Protein AF-A0A7S2J4X1-F1 (afdb_monomer_lite)

Structure (mmCIF, N/CA/C/O backbone):
data_AF-A0A7S2J4X1-F1
#
_entry.id   AF-A0A7S2J4X1-F1
#
loop_
_atom_site.group_PDB
_atom_site.id
_atom_site.type_symbol
_atom_site.label_atom_id
_atom_site.label_alt_id
_atom_site.label_comp_id
_atom_site.label_asym_id
_atom_site.label_entity_id
_atom_site.label_seq_id
_atom_site.pdbx_PDB_ins_code
_atom_site.Cartn_x
_atom_site.Cartn_y
_atom_site.Cartn_z
_atom_site.occupancy
_atom_site.B_iso_or_equiv
_atom_site.auth_seq_id
_atom_site.auth_comp_id
_atom_site.auth_asym_id
_atom_site.auth_atom_id
_atom_site.pdbx_PDB_model_num
ATOM 1 N N . PHE A 1 1 ? 7.083 -6.112 9.403 1.00 27.72 1 PHE A N 1
ATOM 2 C CA . PHE A 1 1 ? 5.674 -6.112 8.979 1.00 27.72 1 PHE A CA 1
ATOM 3 C C . PHE A 1 1 ? 5.254 -4.678 8.686 1.00 27.72 1 PHE A C 1
ATOM 5 O O . PHE A 1 1 ? 5.330 -3.847 9.581 1.00 27.72 1 PHE A O 1
ATOM 12 N N . VAL A 1 2 ? 4.891 -4.357 7.443 1.00 31.14 2 VAL A N 1
ATOM 13 C CA . VAL A 1 2 ? 4.297 -3.053 7.098 1.00 31.14 2 VAL A CA 1
ATOM 14 C C . VAL A 1 2 ? 3.005 -3.356 6.364 1.00 31.14 2 VAL A C 1
ATOM 16 O O . VAL A 1 2 ? 3.068 -3.697 5.188 1.00 31.14 2 VAL A O 1
ATOM 19 N N . ALA A 1 3 ? 1.865 -3.276 7.053 1.00 31.84 3 ALA A N 1
ATOM 20 C CA . ALA A 1 3 ? 0.544 -3.397 6.443 1.00 31.84 3 ALA A CA 1
ATOM 21 C C . ALA A 1 3 ? -0.260 -2.101 6.604 1.00 31.84 3 ALA A C 1
ATOM 23 O O . ALA A 1 3 ? -0.176 -1.440 7.638 1.00 31.84 3 ALA A O 1
ATOM 24 N N . SER A 1 4 ? -1.006 -1.768 5.556 1.00 31.83 4 SER A N 1
ATOM 25 C CA . SER A 1 4 ? -1.938 -0.651 5.399 1.00 31.83 4 SER A CA 1
ATOM 26 C C . SER A 1 4 ? -3.337 -1.212 5.160 1.00 31.83 4 SER A C 1
ATOM 28 O O . SER A 1 4 ? -3.450 -2.306 4.610 1.00 31.83 4 SER A O 1
ATOM 30 N N . LEU A 1 5 ? -4.392 -0.490 5.542 1.00 32.06 5 LEU A N 1
ATOM 31 C CA . LEU A 1 5 ? -5.770 -0.933 5.313 1.00 32.06 5 LEU A CA 1
ATOM 32 C C . LEU A 1 5 ? -6.407 -0.260 4.080 1.00 32.06 5 LEU A C 1
ATOM 34 O O . LEU A 1 5 ? -6.125 0.912 3.830 1.00 32.06 5 LEU A O 1
ATOM 38 N N . GLY A 1 6 ? -7.244 -0.977 3.312 1.00 36.19 6 GLY A N 1
ATOM 39 C CA . GLY A 1 6 ? -7.884 -0.478 2.074 1.00 36.19 6 GLY A CA 1
ATOM 40 C C . GLY A 1 6 ? -9.273 -1.079 1.773 1.00 36.19 6 GLY A C 1
ATOM 41 O O . GLY A 1 6 ? -9.612 -2.133 2.300 1.00 36.19 6 GLY A O 1
ATOM 42 N N . SER A 1 7 ? -10.075 -0.392 0.940 1.00 32.38 7 SER A N 1
ATOM 43 C CA . SER A 1 7 ? -11.486 -0.702 0.597 1.00 32.38 7 SER A CA 1
ATOM 44 C C . SER A 1 7 ? -11.638 -1.270 -0.833 1.00 32.38 7 SER A C 1
ATOM 46 O O . SER A 1 7 ? -10.807 -0.967 -1.686 1.00 32.38 7 SER A O 1
ATOM 48 N N . ALA A 1 8 ? -12.681 -2.071 -1.113 1.00 29.78 8 ALA A N 1
ATOM 49 C CA . ALA A 1 8 ? -12.931 -2.736 -2.405 1.00 29.78 8 ALA A CA 1
ATOM 50 C C . ALA A 1 8 ? -14.316 -2.387 -2.997 1.00 29.78 8 ALA A C 1
ATOM 52 O O . ALA A 1 8 ? -15.312 -2.421 -2.275 1.00 29.78 8 ALA A O 1
ATOM 53 N N . LEU A 1 9 ? -14.400 -2.101 -4.307 1.00 32.97 9 LEU A N 1
ATOM 54 C CA . LEU A 1 9 ? -15.661 -1.864 -5.042 1.00 32.97 9 LEU A CA 1
ATOM 55 C C . LEU A 1 9 ? -15.653 -2.537 -6.436 1.00 32.97 9 LEU A C 1
ATOM 57 O O . LEU A 1 9 ? -14.676 -2.416 -7.178 1.00 32.97 9 LEU A O 1
ATOM 61 N N . LEU A 1 10 ? -16.750 -3.242 -6.771 1.00 31.70 10 LEU A N 1
ATOM 62 C CA . LEU A 1 10 ? -16.982 -4.021 -8.007 1.00 31.70 10 LEU A CA 1
ATOM 63 C C . LEU A 1 10 ? -17.526 -3.171 -9.179 1.00 31.70 10 LEU A C 1
ATOM 65 O O . LEU A 1 10 ? -18.312 -2.250 -8.972 1.00 31.70 10 LEU A O 1
ATOM 69 N N . GLY A 1 11 ? -17.121 -3.526 -10.409 1.00 28.97 11 GLY A N 1
ATOM 70 C CA . GLY A 1 11 ? -17.387 -2.799 -11.663 1.00 28.97 11 GLY A CA 1
ATOM 71 C C . GLY A 1 11 ? -18.622 -3.228 -12.474 1.00 28.97 11 GLY A C 1
ATOM 72 O O . GLY A 1 11 ? -19.334 -4.164 -12.114 1.00 28.97 11 GLY A O 1
ATOM 73 N N . ALA A 1 12 ? -18.847 -2.542 -13.606 1.00 28.41 12 ALA A N 1
ATOM 74 C CA . ALA A 1 12 ? -19.940 -2.797 -14.552 1.00 28.41 12 ALA A CA 1
ATOM 75 C C . ALA A 1 12 ? -19.497 -2.693 -16.031 1.00 28.41 12 ALA A C 1
ATOM 77 O O . ALA A 1 12 ? -18.589 -1.951 -16.390 1.00 28.41 12 ALA A O 1
ATOM 78 N N . THR A 1 13 ? -20.162 -3.485 -16.873 1.00 28.25 13 THR A N 1
ATOM 79 C CA . THR A 1 13 ? -19.862 -3.882 -18.260 1.00 28.25 13 THR A CA 1
ATOM 80 C C . THR A 1 13 ? -20.289 -2.874 -19.341 1.00 28.25 13 THR A C 1
ATOM 82 O O . THR A 1 13 ? -21.336 -2.240 -19.242 1.00 28.25 13 THR A O 1
ATOM 85 N N . ALA A 1 14 ? -19.527 -2.804 -20.444 1.00 29.22 14 ALA A N 1
ATOM 86 C CA . ALA A 1 14 ? -19.791 -1.941 -21.605 1.00 29.22 14 ALA A CA 1
ATOM 87 C C . ALA A 1 14 ? -20.305 -2.701 -22.851 1.00 29.22 14 ALA A C 1
ATOM 89 O O . ALA A 1 14 ? -19.834 -3.793 -23.176 1.00 29.22 14 ALA A O 1
ATOM 90 N N . VAL A 1 15 ? -21.223 -2.069 -23.597 1.00 28.89 15 VAL A N 1
ATOM 91 C CA . VAL A 1 15 ? -21.802 -2.533 -24.876 1.00 28.89 15 VAL A CA 1
ATOM 92 C C . VAL A 1 15 ? -21.117 -1.838 -26.064 1.00 28.89 15 VAL A C 1
ATOM 94 O O . VAL A 1 15 ? -20.777 -0.658 -26.002 1.00 28.89 15 VAL A O 1
ATOM 97 N N . ARG A 1 16 ? -20.906 -2.572 -27.166 1.00 29.09 16 ARG A N 1
ATOM 98 C CA . ARG A 1 16 ? -20.123 -2.154 -28.344 1.00 29.09 16 ARG A CA 1
ATOM 99 C C . ARG A 1 16 ? -21.020 -1.963 -29.572 1.00 29.09 16 ARG A C 1
ATOM 101 O O . ARG A 1 16 ? -21.873 -2.804 -29.833 1.00 29.09 16 ARG A O 1
ATOM 108 N N . SER A 1 17 ? -20.757 -0.939 -30.388 1.00 29.09 17 SER A N 1
ATOM 109 C CA . SER A 1 17 ? -21.297 -0.833 -31.754 1.00 29.09 17 SER A CA 1
ATOM 110 C C . SER A 1 17 ? -20.180 -0.583 -32.776 1.00 29.09 17 SER A C 1
ATOM 112 O O . SER A 1 17 ? -19.128 -0.024 -32.462 1.00 29.09 17 SER A O 1
ATOM 114 N N . SER A 1 18 ? -20.381 -1.098 -33.989 1.00 36.94 18 SER A N 1
ATOM 115 C CA . SER A 1 18 ? -19.380 -1.227 -35.051 1.00 36.94 18 SER A CA 1
ATOM 116 C C . SER A 1 18 ? -19.644 -0.289 -36.227 1.00 36.94 18 SER A C 1
ATOM 118 O O . SER A 1 18 ? -20.792 -0.200 -36.658 1.00 36.94 18 SER A O 1
ATOM 120 N N . ARG A 1 19 ? -18.588 0.246 -36.861 1.00 32.91 19 ARG A N 1
ATOM 121 C CA . ARG A 1 19 ? -18.556 0.567 -38.307 1.00 32.91 19 ARG A CA 1
ATOM 122 C C . ARG A 1 19 ? -17.111 0.625 -38.845 1.00 32.91 19 ARG A C 1
ATOM 124 O O . ARG A 1 19 ? -16.207 1.104 -38.172 1.00 32.91 19 ARG A O 1
ATOM 131 N N . ARG A 1 20 ? -16.916 0.078 -40.056 1.00 35.25 20 ARG A N 1
ATOM 132 C CA . ARG A 1 20 ? -15.692 0.117 -40.903 1.00 35.25 20 ARG A CA 1
ATOM 133 C C . ARG A 1 20 ? -15.635 1.478 -41.652 1.00 35.25 20 ARG A C 1
ATOM 135 O O . ARG A 1 20 ? -16.679 2.109 -41.741 1.00 35.25 20 ARG A O 1
ATOM 142 N N . ARG A 1 21 ? -14.556 1.992 -42.271 1.00 38.06 21 ARG A N 1
ATOM 143 C CA . ARG A 1 21 ? -13.468 1.409 -43.097 1.00 38.06 21 ARG A CA 1
ATOM 144 C C . ARG A 1 21 ? -12.482 2.554 -43.479 1.00 38.06 21 ARG A C 1
ATOM 146 O O . ARG A 1 21 ? -12.938 3.685 -43.596 1.00 38.06 21 ARG A O 1
ATOM 153 N N . GLY A 1 22 ? -11.207 2.265 -43.779 1.00 30.31 22 GLY A N 1
ATOM 154 C CA . GLY A 1 22 ? -10.289 3.190 -44.487 1.00 30.31 22 GLY A CA 1
ATOM 155 C C . GLY A 1 22 ? -8.802 2.937 -44.191 1.00 30.31 22 GLY A C 1
ATOM 156 O O . GLY A 1 22 ? -8.400 2.983 -43.036 1.00 30.31 22 GLY A O 1
ATOM 157 N N . ALA A 1 23 ? -8.002 2.608 -45.210 1.00 45.31 23 ALA A N 1
ATOM 158 C CA . ALA A 1 23 ? -6.639 2.086 -45.072 1.00 45.31 23 ALA A CA 1
ATOM 159 C C . ALA A 1 23 ? -5.557 3.181 -44.988 1.00 45.31 23 ALA A C 1
ATOM 161 O O . ALA A 1 23 ? -5.387 3.962 -45.919 1.00 45.31 23 ALA A O 1
ATOM 162 N N . ALA A 1 24 ? -4.774 3.152 -43.906 1.00 38.12 24 ALA A N 1
ATOM 163 C CA . ALA A 1 24 ? -3.452 3.762 -43.777 1.00 38.12 24 ALA A CA 1
ATOM 164 C C . ALA A 1 24 ? -2.561 2.842 -42.915 1.00 38.12 24 ALA A C 1
ATOM 166 O O . ALA A 1 24 ? -3.049 2.145 -42.025 1.00 38.12 24 ALA A O 1
ATOM 167 N N . ARG A 1 25 ? -1.262 2.809 -43.236 1.00 39.69 25 ARG A N 1
ATOM 168 C CA . ARG A 1 25 ? -0.172 2.011 -42.633 1.00 39.69 25 ARG A CA 1
ATOM 169 C C . ARG A 1 25 ? -0.299 1.894 -41.093 1.00 39.69 25 ARG A C 1
ATOM 171 O O . ARG A 1 25 ? -0.530 2.919 -40.454 1.00 39.69 25 ARG A O 1
ATOM 178 N N . PRO A 1 26 ? -0.141 0.703 -40.470 1.00 33.09 26 PRO A N 1
ATOM 179 C CA . PRO A 1 26 ? -0.510 0.516 -39.073 1.00 33.09 26 PRO A CA 1
ATOM 180 C C . PRO A 1 26 ? 0.529 1.173 -38.160 1.00 33.09 26 PRO A C 1
ATOM 182 O O . PRO A 1 26 ? 1.546 0.579 -37.805 1.00 33.09 26 PRO A O 1
ATOM 185 N N . LEU A 1 27 ? 0.250 2.402 -37.731 1.00 44.50 27 LEU A N 1
ATOM 186 C CA . LEU A 1 27 ? 0.628 2.806 -36.384 1.00 44.50 27 LEU A CA 1
ATOM 187 C C . LEU A 1 27 ? -0.034 1.793 -35.443 1.00 44.50 27 LEU A C 1
ATOM 189 O O . LEU A 1 27 ? -1.216 1.478 -35.607 1.00 44.50 27 LEU A O 1
ATOM 193 N N . ARG A 1 28 ? 0.760 1.206 -34.537 1.00 45.69 28 ARG A N 1
ATOM 194 C CA . ARG A 1 28 ? 0.312 0.206 -33.554 1.00 45.69 28 ARG A CA 1
ATOM 195 C C . ARG A 1 28 ? -1.058 0.616 -33.019 1.00 45.69 28 ARG A C 1
ATOM 197 O O . ARG A 1 28 ? -1.217 1.767 -32.634 1.00 45.69 28 ARG A O 1
ATOM 204 N N . HIS A 1 29 ? -2.022 -0.307 -33.056 1.00 40.56 29 HIS A N 1
ATOM 205 C CA . HIS A 1 29 ? -3.397 -0.113 -32.594 1.00 40.56 29 HIS A CA 1
ATOM 206 C C . HIS A 1 29 ? -3.437 0.656 -31.262 1.00 40.56 29 HIS A C 1
ATOM 208 O O . HIS A 1 29 ? -3.388 0.059 -30.188 1.00 40.56 29 HIS A O 1
ATOM 214 N N . HIS A 1 30 ? -3.593 1.978 -31.319 1.00 53.22 30 HIS A N 1
ATOM 215 C CA . HIS A 1 30 ? -4.212 2.696 -30.227 1.00 53.22 30 HIS A CA 1
ATOM 216 C C . HIS A 1 30 ? -5.668 2.258 -30.266 1.00 53.22 30 HIS A C 1
ATOM 218 O O . HIS A 1 30 ? -6.436 2.673 -31.137 1.00 53.22 30 HIS A O 1
ATOM 224 N N . ARG A 1 31 ? -6.036 1.336 -29.367 1.00 54.72 31 ARG A N 1
ATOM 225 C CA . ARG A 1 31 ? -7.447 1.121 -29.048 1.00 54.72 31 ARG A CA 1
ATOM 226 C C . ARG A 1 31 ? -8.059 2.510 -28.826 1.00 54.72 31 ARG A C 1
ATOM 228 O O . ARG A 1 31 ? -7.421 3.309 -28.138 1.00 54.72 31 ARG A O 1
ATOM 235 N N . PRO A 1 32 ? -9.246 2.816 -29.376 1.00 50.38 32 PRO A N 1
ATOM 236 C CA . PRO A 1 32 ? -9.975 4.002 -28.959 1.00 50.38 32 PRO A CA 1
ATOM 237 C C . PRO A 1 32 ? -10.233 3.846 -27.461 1.00 50.38 32 PRO A C 1
ATOM 239 O O . PRO A 1 32 ? -11.074 3.052 -27.041 1.00 50.38 32 PRO A O 1
ATOM 242 N N . CYS A 1 33 ? -9.411 4.516 -26.661 1.00 61.66 33 CYS A N 1
ATOM 243 C CA . CYS A 1 33 ? -9.541 4.524 -25.223 1.00 61.66 33 CYS A CA 1
ATOM 244 C C . CYS A 1 33 ? -10.590 5.584 -24.930 1.00 61.66 33 CYS A C 1
ATOM 246 O O . CYS A 1 33 ? -10.330 6.781 -25.030 1.00 61.66 33 CYS A O 1
ATOM 248 N N . THR A 1 34 ? -11.822 5.144 -24.710 1.00 85.75 34 THR A N 1
ATOM 249 C CA . THR A 1 34 ? -12.860 6.039 -24.213 1.00 85.75 34 THR A CA 1
ATOM 250 C C . THR A 1 34 ? -12.468 6.494 -22.807 1.00 85.75 34 THR A C 1
ATOM 252 O O . THR A 1 34 ? -11.720 5.800 -22.117 1.00 85.75 34 THR A O 1
ATOM 255 N N . ALA A 1 35 ? -12.989 7.637 -22.354 1.00 88.00 35 ALA A N 1
ATOM 256 C CA . ALA A 1 35 ? -12.793 8.073 -20.970 1.00 88.00 35 ALA A CA 1
ATOM 257 C C . ALA A 1 35 ? -13.177 6.964 -19.968 1.00 88.00 35 ALA A C 1
ATOM 259 O O . ALA A 1 35 ? -12.443 6.719 -19.019 1.00 88.00 35 ALA A O 1
ATOM 260 N N . TYR A 1 36 ? -14.249 6.215 -20.258 1.00 91.62 36 TYR A N 1
ATOM 261 C CA . TYR A 1 36 ? -14.677 5.058 -19.469 1.00 91.62 36 TYR A CA 1
ATOM 262 C C . TYR A 1 36 ? -13.617 3.957 -19.379 1.00 91.62 36 TYR A C 1
ATOM 264 O O . TYR A 1 36 ? -13.339 3.481 -18.288 1.00 91.62 36 TYR A O 1
ATOM 272 N N . ALA A 1 37 ? -12.960 3.602 -20.488 1.00 93.44 37 ALA A N 1
ATOM 273 C CA . ALA A 1 37 ? -11.925 2.570 -20.468 1.00 93.44 37 ALA A CA 1
ATOM 274 C C . ALA A 1 37 ? -10.704 2.972 -19.618 1.00 93.44 37 ALA A C 1
ATOM 276 O O . ALA A 1 37 ? -10.108 2.116 -18.970 1.00 93.44 37 ALA A O 1
ATOM 277 N N . LEU A 1 38 ? -10.344 4.263 -19.598 1.00 94.12 38 LEU A N 1
ATOM 278 C CA . LEU A 1 38 ? -9.295 4.779 -18.707 1.00 94.12 38 LEU A CA 1
ATOM 279 C C . LEU A 1 38 ? -9.731 4.738 -17.242 1.00 94.12 38 LEU A C 1
ATOM 281 O O . LEU A 1 38 ? -8.940 4.361 -16.383 1.00 94.12 38 LEU A O 1
ATOM 285 N N . SER A 1 39 ? -10.978 5.116 -16.953 1.00 95.56 39 SER A N 1
ATOM 286 C CA . SER A 1 39 ? -11.530 5.051 -15.600 1.00 95.56 39 SER A CA 1
ATOM 287 C C . SER A 1 39 ? -11.579 3.617 -15.075 1.00 95.56 39 SER A C 1
ATOM 289 O O . SER A 1 39 ? -11.154 3.383 -13.950 1.00 95.56 39 SER A O 1
ATOM 291 N N . ASP A 1 40 ? -12.022 2.657 -15.887 1.00 95.62 40 ASP A N 1
ATOM 292 C CA . ASP A 1 40 ? -12.080 1.244 -15.503 1.00 95.62 40 ASP A CA 1
ATOM 293 C C . ASP A 1 40 ? -10.680 0.669 -15.240 1.00 95.62 40 ASP A C 1
ATOM 295 O O . ASP A 1 40 ? -10.473 -0.029 -14.247 1.00 95.62 40 ASP A O 1
ATOM 299 N N . ASP A 1 41 ? -9.695 0.998 -16.086 1.00 95.31 41 ASP A N 1
ATOM 300 C CA . ASP A 1 41 ? -8.303 0.580 -15.874 1.00 95.31 41 ASP A CA 1
ATOM 301 C C . ASP A 1 41 ? -7.694 1.211 -14.612 1.00 95.31 41 ASP A C 1
ATOM 303 O O . ASP A 1 41 ? -6.981 0.542 -13.860 1.00 95.31 41 ASP A O 1
ATOM 307 N N . PHE A 1 42 ? -8.015 2.479 -14.343 1.00 95.81 42 PHE A N 1
ATOM 308 C CA . PHE A 1 42 ? -7.597 3.156 -13.120 1.00 95.81 42 PHE A CA 1
ATOM 309 C C . PHE A 1 42 ? -8.235 2.529 -11.875 1.00 95.81 42 PHE A C 1
ATOM 311 O O . PHE A 1 42 ? -7.541 2.292 -10.890 1.00 95.81 42 PHE A O 1
ATOM 318 N N . LEU A 1 43 ? -9.528 2.197 -11.917 1.00 96.06 43 LEU A N 1
ATOM 319 C CA . LEU A 1 43 ? -10.201 1.494 -10.823 1.00 96.06 43 LEU A CA 1
ATOM 320 C C . LEU A 1 43 ? -9.586 0.113 -10.591 1.00 96.06 43 LEU A C 1
ATOM 322 O O . LEU A 1 43 ? -9.348 -0.258 -9.445 1.00 96.06 43 LEU A O 1
ATOM 326 N N . ALA A 1 44 ? -9.274 -0.632 -11.654 1.00 95.12 44 ALA A N 1
ATOM 327 C CA . ALA A 1 44 ? -8.581 -1.912 -11.545 1.00 95.12 44 ALA A CA 1
ATOM 328 C C . ALA A 1 44 ? -7.190 -1.755 -10.907 1.00 95.12 44 ALA A C 1
ATOM 330 O O . ALA A 1 44 ? -6.830 -2.539 -10.026 1.00 95.12 44 ALA A O 1
ATOM 331 N N . PHE A 1 45 ? -6.441 -0.716 -11.296 1.00 95.88 45 PHE A N 1
ATOM 332 C CA . PHE A 1 45 ? -5.162 -0.372 -10.677 1.00 95.88 45 PHE A CA 1
ATOM 333 C C . PHE A 1 45 ? -5.341 -0.103 -9.180 1.00 95.88 45 PHE A C 1
ATOM 335 O O . PHE A 1 45 ? -4.782 -0.827 -8.364 1.00 95.88 45 PHE A O 1
ATOM 342 N N . VAL A 1 46 ? -6.199 0.847 -8.799 1.00 94.94 46 VAL A N 1
ATOM 343 C CA . VAL A 1 46 ? -6.419 1.209 -7.389 1.00 94.94 46 VAL A CA 1
ATOM 344 C C . VAL A 1 46 ? -6.904 0.013 -6.565 1.00 94.94 46 VAL A C 1
ATOM 346 O O . VAL A 1 46 ? -6.407 -0.223 -5.466 1.00 94.94 46 VAL A O 1
ATOM 349 N N . ASN A 1 47 ? -7.821 -0.793 -7.103 1.00 93.31 47 ASN A N 1
ATOM 350 C CA . ASN A 1 47 ? -8.374 -1.947 -6.399 1.00 93.31 47 ASN A CA 1
ATOM 351 C C . ASN A 1 47 ? -7.322 -3.023 -6.112 1.00 93.31 47 ASN A C 1
ATOM 353 O O . ASN A 1 47 ? -7.401 -3.663 -5.064 1.00 93.31 47 ASN A O 1
ATOM 357 N N . CYS A 1 48 ? -6.325 -3.219 -6.980 1.00 90.88 48 CYS A N 1
ATOM 358 C CA . CYS A 1 48 ? -5.241 -4.175 -6.731 1.00 90.88 48 CYS A CA 1
ATOM 359 C C . CYS A 1 48 ? -4.113 -3.598 -5.852 1.00 90.88 48 CYS A C 1
ATOM 361 O O . CYS A 1 48 ? -3.410 -4.350 -5.172 1.00 90.88 48 CYS A O 1
ATOM 363 N N . THR A 1 49 ? -4.011 -2.271 -5.736 1.00 89.31 49 THR A N 1
ATOM 364 C CA . THR A 1 49 ? -2.994 -1.589 -4.927 1.00 89.31 49 THR A CA 1
ATOM 365 C C . THR A 1 49 ? -3.513 -1.216 -3.534 1.00 89.31 49 THR A C 1
ATOM 367 O O . THR A 1 49 ? -4.297 -0.289 -3.380 1.00 89.31 49 THR A O 1
ATOM 370 N N . GLY A 1 50 ? -3.081 -1.935 -2.493 1.00 89.62 50 GLY A N 1
ATOM 371 C CA . GLY A 1 50 ? -3.432 -1.625 -1.091 1.00 89.62 50 GLY A CA 1
ATOM 372 C C . GLY A 1 50 ? -2.291 -1.008 -0.270 1.00 89.62 50 GLY A C 1
ATOM 373 O O . GLY A 1 50 ? -2.485 -0.590 0.869 1.00 89.62 50 GLY A O 1
ATOM 374 N N . SER A 1 51 ? -1.081 -0.974 -0.829 1.00 95.88 51 SER A N 1
ATOM 375 C CA . SER A 1 51 ? 0.116 -0.414 -0.200 1.00 95.88 51 SER A CA 1
ATOM 376 C C . SER A 1 51 ? 1.118 0.034 -1.272 1.00 95.88 51 SER A C 1
ATOM 378 O O . SER A 1 51 ? 1.038 -0.460 -2.400 1.00 95.88 51 SER A O 1
ATOM 380 N N . PRO A 1 52 ? 2.114 0.881 -0.939 1.00 96.81 52 PRO A N 1
ATOM 381 C CA . PRO A 1 52 ? 3.144 1.312 -1.896 1.00 96.81 52 PRO A CA 1
ATOM 382 C C . PRO A 1 52 ? 3.887 0.150 -2.569 1.00 96.81 52 PRO A C 1
ATOM 384 O O . PRO A 1 52 ? 4.315 0.251 -3.720 1.00 96.81 52 PRO A O 1
ATOM 387 N N . ALA A 1 53 ? 4.010 -0.972 -1.853 1.00 96.56 53 ALA A N 1
ATOM 388 C CA . ALA A 1 53 ? 4.638 -2.176 -2.371 1.00 96.56 53 ALA A CA 1
ATOM 389 C C . ALA A 1 53 ? 3.781 -2.861 -3.448 1.00 96.56 53 ALA A C 1
ATOM 391 O O . ALA A 1 53 ? 4.299 -3.259 -4.488 1.00 96.56 53 ALA A O 1
ATOM 392 N N . HIS A 1 54 ? 2.458 -2.908 -3.257 1.00 97.31 54 HIS A N 1
ATOM 393 C CA . HIS A 1 54 ? 1.535 -3.391 -4.288 1.00 97.31 54 HIS A CA 1
ATOM 394 C C . HIS A 1 54 ? 1.479 -2.439 -5.486 1.00 97.31 54 HIS A C 1
ATOM 396 O O . HIS A 1 54 ? 1.457 -2.903 -6.620 1.00 97.31 54 HIS A O 1
ATOM 402 N N . THR A 1 55 ? 1.521 -1.122 -5.254 1.00 97.25 55 THR A N 1
ATOM 403 C CA . THR A 1 55 ? 1.596 -0.113 -6.325 1.00 97.25 55 THR A CA 1
ATOM 404 C C . THR A 1 55 ? 2.815 -0.332 -7.212 1.00 97.25 55 THR A C 1
ATOM 406 O O . THR A 1 55 ? 2.698 -0.373 -8.434 1.00 97.25 55 THR A O 1
ATOM 409 N N . THR A 1 56 ? 3.984 -0.528 -6.602 1.00 96.94 56 THR A N 1
ATOM 410 C CA . THR A 1 56 ? 5.226 -0.798 -7.335 1.00 96.94 56 THR A CA 1
ATOM 411 C C . THR A 1 56 ? 5.190 -2.148 -8.047 1.00 96.94 56 THR A C 1
ATOM 413 O O . THR A 1 56 ? 5.616 -2.232 -9.196 1.00 96.94 56 THR A O 1
ATOM 416 N N . ALA A 1 57 ? 4.647 -3.193 -7.417 1.00 96.69 57 ALA A N 1
ATOM 417 C CA . ALA A 1 57 ? 4.523 -4.511 -8.038 1.00 96.69 57 ALA A CA 1
ATOM 418 C C . ALA A 1 57 ? 3.591 -4.502 -9.260 1.00 96.69 57 ALA A C 1
ATOM 420 O O . ALA A 1 57 ? 3.936 -5.058 -10.303 1.00 96.69 57 ALA A O 1
ATOM 421 N N . GLU A 1 58 ? 2.449 -3.819 -9.166 1.00 97.56 58 GLU A N 1
ATOM 422 C CA . GLU A 1 58 ? 1.522 -3.668 -10.288 1.00 97.56 58 GLU A CA 1
ATOM 423 C C . GLU A 1 58 ? 2.123 -2.798 -11.402 1.00 97.56 58 GLU A C 1
ATOM 425 O O . GLU A 1 58 ? 2.017 -3.138 -12.582 1.00 97.56 58 GLU A O 1
ATOM 430 N N . ALA A 1 59 ? 2.818 -1.709 -11.053 1.00 96.75 59 ALA A N 1
ATOM 431 C CA . ALA A 1 59 ? 3.540 -0.895 -12.028 1.00 96.75 59 ALA A CA 1
ATOM 432 C C . ALA A 1 59 ? 4.610 -1.717 -12.761 1.00 96.75 59 ALA A C 1
ATOM 434 O O . ALA A 1 59 ? 4.666 -1.690 -13.989 1.00 96.75 59 ALA A O 1
ATOM 435 N N . LYS A 1 60 ? 5.404 -2.507 -12.027 1.00 97.06 60 LYS A N 1
ATOM 436 C CA . LYS A 1 60 ? 6.377 -3.455 -12.584 1.00 97.06 60 LYS A CA 1
ATOM 437 C C . LYS A 1 60 ? 5.709 -4.430 -13.556 1.00 97.06 60 LYS A C 1
ATOM 439 O O . LYS A 1 60 ? 6.177 -4.558 -14.685 1.00 97.06 60 LYS A O 1
ATOM 444 N N . ARG A 1 61 ? 4.595 -5.067 -13.172 1.00 97.44 61 ARG A N 1
ATOM 445 C CA . ARG A 1 61 ? 3.834 -5.979 -14.050 1.00 97.44 61 ARG A CA 1
ATOM 446 C C . ARG A 1 61 ? 3.436 -5.296 -15.361 1.00 97.44 61 ARG A C 1
ATOM 448 O O . ARG A 1 61 ? 3.740 -5.809 -16.436 1.00 97.44 61 ARG A O 1
ATOM 455 N N . ARG A 1 62 ? 2.829 -4.108 -15.279 1.00 97.44 62 ARG A N 1
ATOM 456 C CA . ARG A 1 62 ? 2.391 -3.329 -16.451 1.00 97.44 62 ARG A CA 1
ATOM 457 C C . ARG A 1 62 ? 3.559 -2.869 -17.332 1.00 97.44 62 ARG A C 1
ATOM 459 O O . ARG A 1 62 ? 3.443 -2.882 -18.555 1.00 97.44 62 ARG A O 1
ATOM 466 N N . LEU A 1 63 ? 4.688 -2.479 -16.737 1.00 98.00 63 LEU A N 1
ATOM 467 C CA . LEU A 1 63 ? 5.901 -2.079 -17.462 1.00 98.00 63 LEU A CA 1
ATOM 468 C C . LEU A 1 63 ? 6.519 -3.256 -18.224 1.00 98.00 63 LEU A C 1
ATOM 470 O O . LEU A 1 63 ? 6.854 -3.110 -19.401 1.00 98.00 63 LEU A O 1
ATOM 474 N N . MET A 1 64 ? 6.605 -4.429 -17.592 1.00 97.69 64 MET A N 1
ATOM 475 C CA . MET A 1 64 ? 7.065 -5.654 -18.250 1.00 97.69 64 MET A CA 1
ATOM 476 C C . MET A 1 64 ? 6.145 -6.038 -19.418 1.00 97.69 64 MET A C 1
ATOM 478 O O . MET A 1 64 ? 6.629 -6.298 -20.517 1.00 97.69 64 MET A O 1
ATOM 482 N N . GLU A 1 65 ? 4.822 -5.979 -19.238 1.00 97.62 65 GLU A N 1
ATOM 483 C CA . GLU A 1 65 ? 3.846 -6.222 -20.317 1.00 97.62 65 GLU A CA 1
ATOM 484 C C . GLU A 1 65 ? 3.956 -5.210 -21.466 1.00 97.62 65 GLU A C 1
ATOM 486 O O . GLU A 1 65 ? 3.740 -5.549 -22.632 1.00 97.62 65 GLU A O 1
ATOM 491 N N . ALA A 1 66 ? 4.349 -3.971 -21.165 1.00 97.31 66 ALA A N 1
ATOM 492 C CA . ALA A 1 66 ? 4.639 -2.949 -22.165 1.00 97.31 66 ALA A CA 1
ATOM 493 C C . ALA A 1 66 ? 6.001 -3.145 -22.866 1.00 97.31 66 ALA A C 1
ATOM 495 O O . ALA A 1 66 ? 6.310 -2.420 -23.822 1.00 97.31 66 ALA A O 1
ATOM 496 N N . GLY A 1 67 ? 6.806 -4.123 -22.437 1.00 97.62 67 GLY A N 1
ATOM 497 C CA . GLY A 1 67 ? 8.125 -4.447 -22.978 1.00 97.62 67 GLY A CA 1
ATOM 498 C C . GLY A 1 67 ? 9.212 -3.476 -22.521 1.00 97.62 67 GLY A C 1
ATOM 499 O O . GLY A 1 67 ? 9.953 -2.959 -23.365 1.00 97.62 67 GLY A O 1
ATOM 500 N N . PHE A 1 68 ? 9.223 -3.144 -21.230 1.00 98.38 68 PHE A N 1
ATOM 501 C CA . PHE A 1 68 ? 10.356 -2.516 -20.553 1.00 98.38 68 PHE A CA 1
ATOM 502 C C . PHE A 1 68 ? 11.229 -3.591 -19.898 1.00 98.38 68 PHE A C 1
ATOM 504 O O . PHE A 1 68 ? 10.705 -4.550 -19.334 1.00 98.38 68 PHE A O 1
ATOM 511 N N . ASP A 1 69 ? 12.541 -3.376 -19.915 1.00 97.38 69 ASP A N 1
ATOM 512 C CA . ASP A 1 69 ? 13.516 -4.245 -19.260 1.00 97.38 69 ASP A CA 1
ATOM 513 C C . ASP A 1 69 ? 13.757 -3.784 -17.813 1.00 97.38 69 ASP A C 1
ATOM 515 O O . ASP A 1 69 ? 13.992 -2.600 -17.553 1.00 97.38 69 ASP A O 1
ATOM 519 N N . GLU A 1 70 ? 13.712 -4.716 -16.860 1.00 96.88 70 GLU A N 1
ATOM 520 C CA . GLU A 1 70 ? 14.054 -4.432 -15.464 1.00 96.88 70 GLU A CA 1
ATOM 521 C C . GLU A 1 70 ? 15.574 -4.315 -15.294 1.00 96.88 70 GLU A C 1
ATOM 523 O O . GLU A 1 70 ? 16.337 -5.183 -15.721 1.00 96.88 70 GLU A O 1
ATOM 528 N N . LEU A 1 71 ? 16.015 -3.240 -14.647 1.00 96.88 71 LEU A N 1
ATOM 529 C CA . LEU A 1 71 ? 17.404 -3.003 -14.278 1.00 96.88 71 LEU A CA 1
ATOM 530 C C . LEU A 1 71 ? 17.628 -3.355 -12.806 1.00 96.88 71 LEU A C 1
ATOM 532 O O . LEU A 1 71 ? 16.814 -3.023 -11.944 1.00 96.88 71 LEU A O 1
ATOM 536 N N . SER A 1 72 ? 18.773 -3.972 -12.513 1.00 93.81 72 SER A N 1
ATOM 537 C CA . SER A 1 72 ? 19.213 -4.215 -11.136 1.00 93.81 72 SER A CA 1
ATOM 538 C C . SER A 1 72 ? 19.733 -2.925 -10.499 1.00 93.81 72 SER A C 1
ATOM 540 O O . SER A 1 72 ? 20.600 -2.271 -11.076 1.00 93.81 72 SER A O 1
ATOM 542 N N . GLU A 1 73 ? 19.251 -2.575 -9.302 1.00 91.00 73 GLU A N 1
ATOM 543 C CA . GLU A 1 73 ? 19.701 -1.387 -8.552 1.00 91.00 73 GLU A CA 1
ATOM 544 C C . GLU A 1 73 ? 21.204 -1.443 -8.222 1.00 91.00 73 GLU A C 1
ATOM 546 O O . GLU A 1 73 ? 21.897 -0.436 -8.327 1.00 91.00 73 GLU A O 1
ATOM 551 N N . GLY A 1 74 ? 21.721 -2.624 -7.865 1.00 90.62 74 GLY A N 1
ATOM 552 C CA . GLY A 1 74 ? 23.117 -2.810 -7.444 1.00 90.62 74 GLY A CA 1
ATOM 553 C C . GLY A 1 74 ? 24.094 -3.184 -8.563 1.00 90.62 74 GLY A C 1
ATOM 554 O O . GLY A 1 74 ? 25.277 -3.383 -8.293 1.00 90.62 74 GLY A O 1
ATOM 555 N N . GLY A 1 75 ? 23.616 -3.340 -9.801 1.00 90.19 75 GLY A N 1
ATOM 556 C CA . GLY A 1 75 ? 24.422 -3.796 -10.936 1.00 90.19 75 GLY A CA 1
ATOM 557 C C . GLY A 1 75 ? 24.742 -2.683 -11.940 1.00 90.19 75 GLY A C 1
ATOM 558 O O . GLY A 1 75 ? 24.017 -1.692 -12.017 1.00 90.19 75 GLY A O 1
ATOM 559 N N . PRO A 1 76 ? 25.793 -2.838 -12.765 1.00 95.00 76 PRO A N 1
ATOM 560 C CA . PRO A 1 76 ? 26.066 -1.902 -13.850 1.00 95.00 76 PRO A CA 1
ATOM 561 C C . PRO A 1 76 ? 24.943 -1.928 -14.897 1.00 95.00 76 PRO A C 1
ATOM 563 O O . PRO A 1 76 ? 24.412 -2.987 -15.239 1.00 95.00 76 PRO A O 1
ATOM 566 N N . TRP A 1 77 ? 24.604 -0.762 -15.451 1.00 96.19 77 TRP A N 1
ATOM 567 C CA . TRP A 1 77 ? 23.561 -0.637 -16.472 1.00 96.19 77 TRP A CA 1
ATOM 568 C C . TRP A 1 77 ? 24.160 -0.515 -17.870 1.00 96.19 77 TRP A C 1
ATOM 570 O O . TRP A 1 77 ? 25.005 0.339 -18.126 1.00 96.19 77 TRP A O 1
ATOM 580 N N . THR A 1 78 ? 23.667 -1.330 -18.803 1.00 94.06 78 THR A N 1
ATOM 581 C CA . THR A 1 78 ? 23.992 -1.208 -20.231 1.00 94.06 78 THR A CA 1
ATOM 582 C C . THR A 1 78 ? 22.755 -0.755 -20.994 1.00 94.06 78 THR A C 1
ATOM 584 O O . THR A 1 78 ? 21.879 -1.555 -21.320 1.00 94.06 78 THR A O 1
ATOM 587 N N . LEU A 1 79 ? 22.679 0.544 -21.278 1.00 94.69 79 LEU A N 1
ATOM 588 C CA . LEU A 1 79 ? 21.515 1.168 -21.907 1.00 94.69 79 LEU A CA 1
ATOM 589 C C . LEU A 1 79 ? 21.719 1.326 -23.416 1.00 94.69 79 LEU A C 1
ATOM 591 O O . LEU A 1 79 ? 22.796 1.701 -23.879 1.00 94.69 79 LEU A O 1
ATOM 595 N N . LYS A 1 80 ? 20.664 1.081 -24.195 1.00 95.12 80 LYS A N 1
ATOM 596 C CA . LYS A 1 80 ? 20.662 1.227 -25.655 1.00 95.12 80 LYS A CA 1
ATOM 597 C C . LYS A 1 80 ? 19.691 2.320 -26.081 1.00 95.12 80 LYS A C 1
ATOM 599 O O . LYS A 1 80 ? 18.612 2.471 -25.511 1.00 95.12 80 LYS A O 1
ATOM 604 N N . ARG A 1 81 ? 20.047 3.053 -27.138 1.00 95.12 81 ARG A N 1
ATOM 605 C CA . ARG A 1 81 ? 19.113 3.961 -27.822 1.00 95.12 81 ARG A CA 1
ATOM 606 C C . ARG A 1 81 ? 17.914 3.171 -28.343 1.00 95.12 81 ARG A C 1
ATOM 608 O O . ARG A 1 81 ? 18.080 2.085 -28.890 1.00 95.12 81 ARG A O 1
ATOM 615 N N . GLY A 1 82 ? 16.718 3.718 -28.165 1.00 95.44 82 GLY A N 1
ATOM 616 C CA . GLY A 1 82 ? 15.455 3.031 -28.440 1.00 95.44 82 GLY A CA 1
ATOM 617 C C . GLY A 1 82 ? 15.025 2.034 -27.356 1.00 95.44 82 GLY A C 1
ATOM 618 O O . GLY A 1 82 ? 13.927 1.491 -27.459 1.00 95.44 82 GLY A O 1
ATOM 619 N N . GLY A 1 83 ? 15.853 1.792 -26.333 1.00 97.00 83 GLY A N 1
ATOM 620 C CA . GLY A 1 83 ? 15.537 0.905 -25.216 1.00 97.00 83 GLY A CA 1
ATOM 621 C C . GLY A 1 83 ? 14.567 1.532 -24.213 1.00 97.00 83 GLY A C 1
ATOM 622 O O . GLY A 1 83 ? 14.433 2.756 -24.130 1.00 97.00 83 GLY A O 1
ATOM 623 N N . ARG A 1 84 ? 13.888 0.683 -23.439 1.00 98.25 84 ARG A N 1
ATOM 624 C CA . ARG A 1 84 ? 12.943 1.076 -22.389 1.00 98.25 84 ARG A CA 1
ATOM 625 C C . ARG A 1 84 ? 13.243 0.271 -21.144 1.00 98.25 84 ARG A C 1
ATOM 627 O O . ARG A 1 84 ? 13.335 -0.948 -21.227 1.00 98.25 84 ARG A O 1
ATOM 634 N N . TYR A 1 85 ? 13.382 0.956 -20.025 1.00 98.31 85 TYR A N 1
ATOM 635 C CA . TYR A 1 85 ? 13.938 0.383 -18.815 1.00 98.31 85 TYR A CA 1
ATOM 636 C C . TYR A 1 85 ? 13.168 0.849 -17.592 1.00 98.31 85 TYR A C 1
ATOM 638 O O . TYR A 1 85 ? 12.612 1.951 -17.586 1.00 98.31 85 TYR A O 1
ATOM 646 N N . PHE A 1 86 ? 13.163 0.040 -16.544 1.00 98.12 86 PHE A N 1
ATOM 647 C CA . PHE A 1 86 ? 12.722 0.486 -15.233 1.00 98.12 86 PHE A CA 1
ATOM 648 C C . PHE A 1 86 ? 13.580 -0.114 -14.127 1.00 98.12 86 PHE A C 1
ATOM 650 O O . PHE A 1 86 ? 14.168 -1.176 -14.287 1.00 98.12 86 PHE A O 1
ATOM 657 N N . VAL A 1 87 ? 13.636 0.577 -12.997 1.00 97.31 87 VAL A N 1
ATOM 658 C CA . VAL A 1 87 ? 14.280 0.114 -11.768 1.00 97.31 87 VAL A CA 1
ATOM 659 C C . VAL A 1 87 ? 13.304 0.300 -10.616 1.00 97.31 87 VAL A C 1
ATOM 661 O O . VAL A 1 87 ? 12.578 1.297 -10.571 1.00 97.31 87 VAL A O 1
ATOM 664 N N . THR A 1 88 ? 13.272 -0.653 -9.691 1.00 95.44 88 THR A N 1
ATOM 665 C CA . THR A 1 88 ? 12.525 -0.539 -8.433 1.00 95.44 88 THR A CA 1
ATOM 666 C C . THR A 1 88 ? 13.492 -0.387 -7.273 1.00 95.44 88 THR A C 1
ATOM 668 O O . THR A 1 88 ? 14.503 -1.080 -7.244 1.00 95.44 88 THR A O 1
ATOM 671 N N . GLN A 1 89 ? 13.148 0.453 -6.302 1.00 92.44 89 GLN A N 1
ATOM 672 C CA . GLN A 1 89 ? 13.935 0.664 -5.091 1.00 92.44 89 GLN A CA 1
ATOM 673 C C . GLN A 1 89 ? 13.125 0.249 -3.862 1.00 92.44 89 GLN A C 1
ATOM 675 O O . GLN A 1 89 ? 11.986 0.695 -3.674 1.00 92.44 89 GLN A O 1
ATOM 680 N N . SER A 1 90 ? 13.700 -0.637 -3.042 1.00 87.56 90 SER A N 1
ATOM 681 C CA . SER A 1 90 ? 13.097 -1.181 -1.805 1.00 87.56 90 SER A CA 1
ATOM 682 C C . SER A 1 90 ? 11.706 -1.824 -1.975 1.00 87.56 90 SER A C 1
ATOM 684 O O . SER A 1 90 ? 10.994 -2.083 -0.998 1.00 87.56 90 SER A O 1
ATOM 686 N N . GLY A 1 91 ? 11.292 -2.058 -3.223 1.00 90.31 91 GLY A N 1
ATOM 687 C CA . GLY A 1 91 ? 9.963 -2.527 -3.598 1.00 90.31 91 GLY A CA 1
ATOM 688 C C . GLY A 1 91 ? 8.830 -1.511 -3.409 1.00 90.31 91 GLY A C 1
ATOM 689 O O . GLY A 1 91 ? 7.687 -1.890 -3.618 1.00 90.31 91 GLY A O 1
ATOM 690 N N . THR A 1 92 ? 9.088 -0.258 -3.013 1.00 94.94 92 THR A N 1
ATOM 691 C CA . THR A 1 92 ? 8.036 0.757 -2.757 1.00 94.94 92 THR A CA 1
ATOM 692 C C . THR A 1 92 ? 8.061 1.946 -3.710 1.00 94.94 92 THR A C 1
ATOM 694 O O . THR A 1 92 ? 7.095 2.711 -3.746 1.00 94.94 92 THR A O 1
ATOM 697 N N . SER A 1 93 ? 9.140 2.092 -4.474 1.00 95.62 93 SER A N 1
ATOM 698 C CA . SER A 1 93 ? 9.312 3.137 -5.478 1.00 95.62 93 SER A CA 1
ATOM 699 C C . SER A 1 93 ? 9.823 2.529 -6.779 1.00 95.62 93 SER A C 1
ATOM 701 O O . SER A 1 93 ? 10.507 1.504 -6.767 1.00 95.62 93 SER A O 1
ATOM 703 N N . PHE A 1 94 ? 9.537 3.180 -7.904 1.00 96.00 94 PHE A N 1
ATOM 704 C CA . PHE A 1 94 ? 10.093 2.805 -9.199 1.00 96.00 94 PHE A CA 1
ATOM 705 C C . PHE A 1 94 ? 10.391 4.033 -10.055 1.00 96.00 94 PHE A C 1
ATOM 707 O O . PHE A 1 94 ? 9.765 5.081 -9.909 1.00 96.00 94 PHE A O 1
ATOM 714 N N . CYS A 1 95 ? 11.338 3.880 -10.974 1.00 97.19 95 CYS A N 1
ATOM 715 C CA . CYS A 1 95 ? 11.633 4.841 -12.025 1.00 97.19 95 CYS A CA 1
ATOM 716 C C . CYS A 1 95 ? 11.616 4.099 -13.357 1.00 97.19 95 CYS A C 1
ATOM 718 O O . CYS A 1 95 ? 12.354 3.131 -13.530 1.00 97.19 95 CYS A O 1
ATOM 720 N N . ALA A 1 96 ? 10.769 4.537 -14.285 1.00 97.81 96 ALA A N 1
ATOM 721 C CA . ALA A 1 96 ? 10.681 3.988 -15.631 1.00 97.81 96 ALA A CA 1
ATOM 722 C C . ALA A 1 96 ? 11.055 5.065 -16.649 1.00 97.81 96 ALA A C 1
ATOM 724 O O . ALA A 1 96 ? 10.608 6.207 -16.549 1.00 97.81 96 ALA A O 1
ATOM 725 N N . PHE A 1 97 ? 11.865 4.706 -17.640 1.00 97.50 97 PHE A N 1
ATOM 726 C CA . PHE A 1 97 ? 12.346 5.639 -18.649 1.00 97.50 97 PHE A CA 1
ATOM 727 C C . PHE A 1 97 ? 12.550 4.959 -20.005 1.00 97.50 97 PHE A C 1
ATOM 729 O O . PHE A 1 97 ? 12.785 3.756 -20.110 1.00 97.50 97 PHE A O 1
ATOM 736 N N . ALA A 1 98 ? 12.463 5.751 -21.072 1.00 97.25 98 ALA A N 1
ATOM 737 C CA . ALA A 1 98 ? 12.715 5.319 -22.440 1.00 97.25 98 ALA A CA 1
ATOM 738 C C . ALA A 1 98 ? 13.836 6.166 -23.045 1.00 97.25 98 ALA A C 1
ATOM 740 O O . ALA A 1 98 ? 13.781 7.396 -23.015 1.00 97.25 98 ALA A O 1
ATOM 741 N N . VAL A 1 99 ? 14.848 5.517 -23.614 1.00 96.56 99 VAL A N 1
ATOM 742 C CA . VAL A 1 99 ? 15.965 6.199 -24.269 1.00 96.56 99 VAL A CA 1
ATOM 743 C C . VAL A 1 99 ? 15.581 6.456 -25.722 1.00 96.56 99 VAL A C 1
ATOM 745 O O . VAL A 1 99 ? 15.408 5.522 -26.501 1.00 96.56 99 VAL A O 1
ATOM 748 N N . GLY A 1 100 ? 15.459 7.724 -26.116 1.00 95.50 100 GLY A N 1
ATOM 749 C CA . GLY A 1 100 ? 15.114 8.087 -27.494 1.00 95.50 100 GLY A CA 1
ATOM 750 C C . GLY A 1 100 ? 16.113 7.531 -28.519 1.00 95.50 100 GLY A C 1
ATOM 751 O O . GLY A 1 100 ? 17.318 7.489 -28.274 1.00 95.50 100 GLY A O 1
ATOM 752 N N . GLY A 1 101 ? 15.635 7.134 -29.702 1.00 95.06 101 GLY A N 1
ATOM 753 C CA . GLY A 1 101 ? 16.495 6.587 -30.765 1.00 95.06 101 GLY A CA 1
ATOM 754 C C . GLY A 1 101 ? 17.592 7.552 -31.239 1.00 95.06 101 GLY A C 1
ATOM 755 O O . GLY A 1 101 ? 18.682 7.119 -31.600 1.00 95.06 101 GLY A O 1
ATOM 756 N N . ALA A 1 102 ? 17.328 8.861 -31.170 1.00 93.75 102 ALA A N 1
ATOM 757 C CA . ALA A 1 102 ? 18.273 9.930 -31.499 1.00 93.75 102 ALA A CA 1
ATOM 758 C C . ALA A 1 102 ? 18.949 10.554 -30.260 1.00 93.75 102 ALA A C 1
ATOM 760 O O . ALA A 1 102 ? 19.619 11.578 -30.377 1.00 93.75 102 ALA A O 1
ATOM 761 N N . PHE A 1 103 ? 18.765 9.976 -29.067 1.00 94.44 103 PHE A N 1
ATOM 762 C CA . PHE A 1 103 ? 19.284 10.550 -27.828 1.00 94.44 103 PHE A CA 1
ATOM 763 C C . PHE A 1 103 ? 20.816 10.658 -27.853 1.00 94.44 103 PHE A C 1
ATOM 765 O O . PHE A 1 103 ? 21.520 9.669 -28.059 1.00 94.44 103 PHE A O 1
ATOM 772 N N . SER A 1 104 ? 21.342 11.853 -27.595 1.00 91.50 104 SER A N 1
ATOM 773 C CA . SER A 1 104 ? 22.774 12.117 -27.446 1.00 91.50 104 SER A CA 1
ATOM 774 C C . SER A 1 104 ? 23.031 12.719 -26.074 1.00 91.50 104 SER A C 1
ATOM 776 O O . SER A 1 104 ? 22.360 13.675 -25.710 1.00 91.50 104 SER A O 1
ATOM 778 N N . ALA A 1 105 ? 24.023 12.221 -25.337 1.00 87.56 105 ALA A N 1
ATOM 779 C CA . ALA A 1 105 ? 24.373 12.789 -24.034 1.00 87.56 105 ALA A CA 1
ATOM 780 C C . ALA A 1 105 ? 24.820 14.263 -24.128 1.00 87.56 105 ALA A C 1
ATOM 782 O O . ALA A 1 105 ? 24.637 15.016 -23.182 1.00 87.56 105 ALA A O 1
ATOM 783 N N . ALA A 1 106 ? 25.360 14.686 -25.278 1.00 90.25 106 ALA A N 1
ATOM 784 C CA . ALA A 1 106 ? 25.850 16.049 -25.483 1.00 90.25 106 ALA A CA 1
ATOM 785 C C . ALA A 1 106 ? 24.747 17.081 -25.796 1.00 90.25 106 ALA A C 1
ATOM 787 O O . ALA A 1 106 ? 24.991 18.275 -25.672 1.00 90.25 106 ALA A O 1
ATOM 788 N N . ALA A 1 107 ? 23.564 16.646 -26.247 1.00 88.56 107 ALA A N 1
ATOM 789 C CA . ALA A 1 107 ? 22.517 17.548 -26.756 1.00 88.56 107 ALA A CA 1
ATOM 790 C C . ALA A 1 107 ? 21.079 17.121 -26.399 1.00 88.56 107 ALA A C 1
ATOM 792 O O . ALA A 1 107 ? 20.117 17.780 -26.784 1.00 88.56 107 ALA A O 1
ATOM 793 N N . GLY A 1 108 ? 20.910 15.986 -25.725 1.00 87.38 108 GLY A N 1
ATOM 794 C CA . GLY A 1 108 ? 19.614 15.424 -25.369 1.00 87.38 108 GLY A CA 1
ATOM 795 C C . GLY A 1 108 ? 19.029 16.075 -24.121 1.00 87.38 108 GLY A C 1
ATOM 796 O O . GLY A 1 108 ? 19.749 16.402 -23.183 1.00 87.38 108 GLY A O 1
ATOM 797 N N . GLY A 1 109 ? 17.705 16.219 -24.103 1.00 92.12 109 GLY A N 1
ATOM 798 C CA . GLY A 1 109 ? 16.942 16.620 -22.922 1.00 92.12 109 GLY A CA 1
ATOM 799 C C . GLY A 1 109 ? 16.231 15.439 -22.263 1.00 92.12 109 GLY A C 1
ATOM 800 O O . GLY A 1 109 ? 16.088 14.368 -22.858 1.00 92.12 109 GLY A O 1
ATOM 801 N N . VAL A 1 110 ? 15.747 15.661 -21.042 1.00 94.38 110 VAL A N 1
ATOM 802 C CA . VAL A 1 110 ? 14.904 14.716 -20.300 1.00 94.38 110 VAL A CA 1
ATOM 803 C C . VAL A 1 110 ? 13.514 15.322 -20.148 1.00 94.38 110 VAL A C 1
ATOM 805 O O . VAL A 1 110 ? 13.375 16.450 -19.681 1.00 94.38 110 VAL A O 1
ATOM 808 N N . VAL A 1 111 ? 12.485 14.565 -20.527 1.00 95.31 111 VAL A N 1
ATOM 809 C CA . VAL A 1 111 ? 11.088 14.885 -20.209 1.00 95.31 111 VAL A CA 1
ATOM 810 C C . VAL A 1 111 ? 10.678 13.984 -19.057 1.00 95.31 111 VAL A C 1
ATOM 812 O O . VAL A 1 111 ? 10.727 12.762 -19.187 1.00 95.31 111 VAL A O 1
ATOM 815 N N . MET A 1 112 ? 10.311 14.584 -17.927 1.00 96.38 112 MET A N 1
ATOM 816 C CA . MET A 1 112 ? 10.049 13.863 -16.686 1.00 96.38 112 MET A CA 1
ATOM 817 C C . MET A 1 112 ? 8.661 14.196 -16.146 1.00 96.38 112 MET A C 1
ATOM 819 O O . MET A 1 112 ? 8.248 15.353 -16.134 1.00 96.38 112 MET A O 1
ATOM 823 N N . ALA A 1 113 ? 7.978 13.164 -15.659 1.00 97.62 113 ALA A N 1
ATOM 824 C CA . ALA A 1 113 ? 6.826 13.281 -14.782 1.00 97.62 113 ALA A CA 1
ATOM 825 C C . ALA A 1 113 ? 7.156 12.550 -13.479 1.00 97.62 113 ALA A C 1
ATOM 827 O O . ALA A 1 113 ? 7.759 11.477 -13.509 1.00 97.62 113 ALA A O 1
ATOM 828 N N . ALA A 1 114 ? 6.776 13.139 -12.350 1.00 97.00 114 ALA A N 1
ATOM 829 C CA . ALA A 1 114 ? 7.006 12.575 -11.029 1.00 97.00 114 ALA A CA 1
ATOM 830 C C . ALA A 1 114 ? 5.690 12.516 -10.251 1.00 97.00 114 ALA A C 1
ATOM 832 O O . ALA A 1 114 ? 4.864 13.425 -10.332 1.00 97.00 114 ALA A O 1
ATOM 833 N N . ALA A 1 115 ? 5.518 11.433 -9.505 1.00 97.06 115 ALA A N 1
ATOM 834 C CA . ALA A 1 115 ? 4.419 11.197 -8.581 1.00 97.06 115 ALA A CA 1
ATOM 835 C C . ALA A 1 115 ? 4.960 10.402 -7.383 1.00 97.06 115 ALA A C 1
ATOM 837 O O . ALA A 1 115 ? 6.125 10.000 -7.377 1.00 97.06 115 ALA A O 1
ATOM 838 N N . HIS A 1 116 ? 4.123 10.165 -6.379 1.00 96.88 116 HIS A N 1
ATOM 839 C CA . HIS A 1 116 ? 4.469 9.357 -5.213 1.00 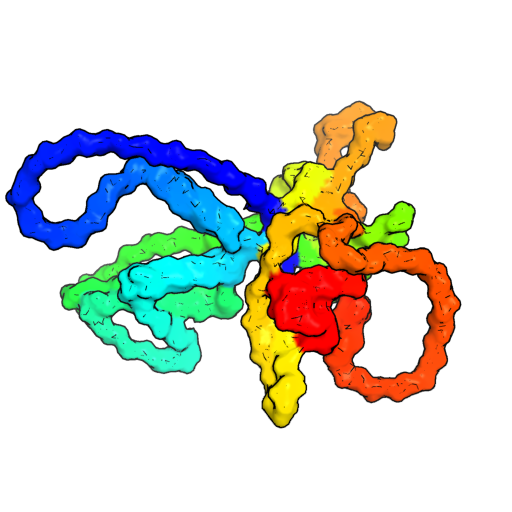96.88 116 HIS A CA 1
ATOM 840 C C . HIS A 1 116 ? 3.499 8.172 -5.084 1.00 96.88 116 HIS A C 1
ATOM 842 O O . HIS A 1 116 ? 2.363 8.233 -5.554 1.00 96.88 116 HIS A O 1
ATOM 848 N N . THR A 1 117 ? 3.973 7.059 -4.520 1.00 96.25 117 THR A N 1
ATOM 849 C CA . THR A 1 117 ? 3.230 5.785 -4.432 1.00 96.25 117 THR A CA 1
ATOM 850 C C . THR A 1 117 ? 2.494 5.607 -3.106 1.00 96.25 117 THR A C 1
ATOM 852 O O . THR A 1 117 ? 1.727 4.656 -2.945 1.00 96.25 117 THR A O 1
ATOM 855 N N . ASP A 1 118 ? 2.753 6.482 -2.139 1.00 95.81 118 ASP A N 1
ATOM 856 C CA . ASP A 1 118 ? 2.199 6.430 -0.799 1.00 95.81 118 ASP A CA 1
ATOM 857 C C . ASP A 1 118 ? 0.926 7.265 -0.653 1.00 95.81 118 ASP A C 1
ATOM 859 O O . ASP A 1 118 ? 0.607 8.151 -1.442 1.00 95.81 118 ASP A O 1
ATOM 863 N N . SER A 1 119 ? 0.150 6.942 0.372 1.00 95.88 119 SER A N 1
ATOM 864 C CA . SER A 1 119 ? -1.072 7.655 0.727 1.00 95.88 119 SER A CA 1
ATOM 865 C C . SER A 1 119 ? -1.242 7.622 2.243 1.00 95.88 119 SER A C 1
ATOM 867 O O . SER A 1 119 ? -0.790 6.657 2.878 1.00 95.88 119 SER A O 1
ATOM 869 N N . PRO A 1 120 ? -1.877 8.642 2.851 1.00 97.62 120 PRO A N 1
ATOM 870 C CA . PRO A 1 120 ? -2.142 8.628 4.278 1.00 97.62 120 PRO A CA 1
ATOM 871 C C . PRO A 1 120 ? -2.913 7.374 4.690 1.00 97.62 120 PRO A C 1
ATOM 873 O O . PRO A 1 120 ? -3.932 7.042 4.087 1.00 97.62 120 PRO A O 1
ATOM 876 N N . CYS A 1 121 ? -2.417 6.668 5.702 1.00 97.12 121 CYS A N 1
ATOM 877 C CA . CYS A 1 121 ? -2.966 5.381 6.122 1.00 97.12 121 CYS A CA 1
ATOM 878 C C . CYS A 1 121 ? -2.680 5.079 7.594 1.00 97.12 121 CYS A C 1
ATOM 880 O O . CYS A 1 121 ? -1.925 5.793 8.257 1.00 97.12 121 CYS A O 1
ATOM 882 N N . LEU A 1 122 ? -3.283 4.005 8.100 1.00 97.44 122 LEU A N 1
ATOM 883 C CA . LEU A 1 122 ? -2.928 3.410 9.384 1.00 97.44 122 LEU A CA 1
ATOM 884 C C . LEU A 1 122 ? -1.933 2.279 9.155 1.00 97.44 122 LEU A C 1
ATOM 886 O O . LEU A 1 122 ? -2.220 1.342 8.410 1.00 97.44 122 LEU A O 1
ATOM 890 N N . LYS A 1 123 ? -0.769 2.372 9.796 1.00 96.88 123 LYS A N 1
ATOM 891 C CA . LYS A 1 123 ? 0.271 1.344 9.757 1.00 96.88 123 LYS A CA 1
ATOM 892 C C . LYS A 1 123 ? 0.246 0.539 11.039 1.00 96.88 123 LYS A C 1
ATOM 894 O O . LYS A 1 123 ? 0.186 1.110 12.122 1.00 96.88 123 LYS A O 1
ATOM 899 N N . LEU A 1 124 ? 0.341 -0.780 10.930 1.00 95.62 124 LEU A N 1
ATOM 900 C CA . LEU A 1 124 ? 0.519 -1.613 12.113 1.00 95.62 124 LEU A CA 1
ATOM 901 C C . LEU A 1 124 ? 1.855 -1.280 12.798 1.00 95.62 124 LEU A C 1
ATOM 903 O O . LEU A 1 124 ? 2.892 -1.204 12.134 1.00 95.62 124 LEU A O 1
ATOM 907 N N . ARG A 1 125 ? 1.835 -1.109 14.122 1.00 95.12 125 ARG A N 1
ATOM 908 C CA . ARG A 1 125 ? 3.058 -0.894 14.904 1.00 95.12 125 ARG A CA 1
ATOM 909 C C . ARG A 1 125 ? 3.961 -2.124 14.895 1.00 95.12 125 ARG A C 1
ATOM 911 O O . ARG A 1 125 ? 3.447 -3.240 14.850 1.00 95.12 125 ARG A O 1
ATOM 918 N N . PRO A 1 126 ? 5.286 -1.954 15.071 1.00 91.81 126 PRO A N 1
ATOM 919 C CA . PRO A 1 126 ? 6.192 -3.075 15.321 1.00 91.81 126 PRO A CA 1
ATOM 920 C C . PRO A 1 126 ? 5.784 -3.925 16.533 1.00 91.81 126 PRO A C 1
ATOM 922 O O . PRO A 1 126 ? 5.988 -5.130 16.513 1.00 91.81 126 PRO A O 1
ATOM 925 N N . TYR A 1 127 ? 5.192 -3.299 17.556 1.00 92.75 127 TYR A N 1
ATOM 926 C CA . TYR A 1 127 ? 4.517 -3.954 18.678 1.00 92.75 127 TYR A CA 1
ATOM 927 C C . TYR A 1 127 ? 3.046 -3.548 18.629 1.00 92.75 127 TYR A C 1
ATOM 929 O O . TYR A 1 127 ? 2.670 -2.472 19.095 1.00 92.75 127 TYR A O 1
ATOM 937 N N . SER A 1 128 ? 2.222 -4.370 17.983 1.00 93.88 128 SER A N 1
ATOM 938 C CA . SER A 1 128 ? 0.801 -4.071 17.788 1.00 93.88 128 SER A CA 1
ATOM 939 C C . SER A 1 128 ? -0.104 -4.767 18.793 1.00 93.88 128 SER A C 1
ATOM 941 O O . SER A 1 128 ? -1.291 -4.450 18.847 1.00 93.88 128 SER A O 1
ATOM 943 N N . LYS A 1 129 ? 0.434 -5.726 19.552 1.00 92.44 129 LYS A N 1
ATOM 944 C CA . LYS A 1 129 ? -0.262 -6.382 20.652 1.00 92.44 129 LYS A CA 1
ATOM 945 C C . LYS A 1 129 ? -0.527 -5.347 21.737 1.00 92.44 129 LYS A C 1
ATOM 947 O O . LYS A 1 129 ? 0.402 -4.805 22.332 1.00 92.44 129 LYS A O 1
ATOM 952 N N . VAL A 1 130 ? -1.799 -5.049 21.968 1.00 89.94 130 VAL A N 1
ATOM 953 C CA . VAL A 1 130 ? -2.245 -4.156 23.042 1.00 89.94 130 VAL A CA 1
ATOM 954 C C . VAL A 1 130 ? -3.142 -4.942 23.997 1.00 89.94 130 VAL A C 1
ATOM 956 O O . VAL A 1 130 ? -3.762 -5.919 23.575 1.00 89.94 130 VAL A O 1
ATOM 959 N N . PRO A 1 131 ? -3.229 -4.558 25.283 1.00 85.69 131 PRO A N 1
ATOM 960 C CA . PRO A 1 131 ? -4.112 -5.245 26.215 1.00 85.69 131 PRO A CA 1
ATOM 961 C C . PRO A 1 131 ? -5.553 -5.244 25.704 1.00 85.69 131 PRO A C 1
ATOM 963 O O . PRO A 1 131 ? -6.090 -4.182 25.372 1.00 85.69 131 PRO A O 1
ATOM 966 N N . SER A 1 132 ? -6.168 -6.427 25.657 1.00 80.38 132 SER A N 1
ATOM 967 C CA . SER A 1 132 ? -7.579 -6.575 25.310 1.00 80.38 132 SER A CA 1
ATOM 968 C C . SER A 1 132 ? -8.442 -5.760 26.266 1.00 80.38 132 SER A C 1
ATOM 970 O O . SER A 1 132 ? -8.237 -5.771 27.482 1.00 80.38 132 SER A O 1
ATOM 972 N N . LYS A 1 133 ? -9.429 -5.054 25.716 1.00 80.00 133 LYS A N 1
ATOM 973 C CA . LYS A 1 133 ? -10.385 -4.256 26.489 1.00 80.00 133 LYS A CA 1
ATOM 974 C C . LYS A 1 133 ? -11.793 -4.727 26.186 1.00 80.00 133 LYS A C 1
ATOM 976 O O . LYS A 1 133 ? -12.141 -4.908 25.022 1.00 80.00 133 LYS A O 1
ATOM 981 N N . ALA A 1 134 ? -12.592 -4.924 27.233 1.00 82.50 134 ALA A N 1
ATOM 982 C CA . ALA A 1 134 ? -13.997 -5.322 27.121 1.00 82.50 134 ALA A CA 1
ATOM 983 C C . ALA A 1 134 ? -14.228 -6.546 26.203 1.00 82.50 134 ALA A C 1
ATOM 985 O O . ALA A 1 134 ? -15.155 -6.559 25.403 1.00 82.50 134 ALA A O 1
ATOM 986 N N . GLY A 1 135 ? -13.347 -7.553 26.275 1.00 83.88 135 GLY A N 1
ATOM 987 C CA . GLY A 1 135 ? -13.448 -8.769 25.454 1.00 83.88 135 GLY A CA 1
ATOM 988 C C . GLY A 1 135 ? -13.102 -8.589 23.971 1.00 83.88 135 GLY A C 1
ATOM 989 O O . GLY A 1 135 ? -13.274 -9.521 23.196 1.00 83.88 135 GLY A O 1
ATOM 990 N N . THR A 1 136 ? -12.598 -7.420 23.563 1.00 88.06 136 THR A N 1
ATOM 991 C CA . THR A 1 136 ? -12.187 -7.154 22.178 1.00 88.06 136 THR A CA 1
ATOM 992 C C . THR A 1 136 ? -10.675 -7.271 22.003 1.00 88.06 136 THR A C 1
ATOM 994 O O . THR A 1 136 ? -9.894 -6.895 22.886 1.00 88.06 136 THR A O 1
ATOM 997 N N . VAL A 1 137 ? -10.253 -7.780 20.843 1.00 91.25 137 VAL A N 1
ATOM 998 C CA . VAL A 1 137 ? -8.855 -7.733 20.398 1.00 91.25 137 VAL A CA 1
ATOM 999 C C . VAL A 1 137 ? -8.663 -6.435 19.627 1.00 91.25 137 VAL A C 1
ATOM 1001 O O . VAL A 1 137 ? -9.337 -6.199 18.627 1.00 91.25 137 VAL A O 1
ATOM 1004 N N . GLN A 1 138 ? -7.759 -5.580 20.094 1.00 93.25 138 GLN A N 1
ATOM 1005 C CA . GLN A 1 138 ? -7.433 -4.321 19.429 1.00 93.25 138 GLN A CA 1
ATOM 1006 C C . GLN A 1 138 ? -6.027 -4.381 18.845 1.00 93.25 138 GLN A C 1
ATOM 1008 O O . GLN A 1 138 ? -5.182 -5.129 19.328 1.00 93.25 138 GLN A O 1
ATOM 1013 N N . LEU A 1 139 ? -5.764 -3.567 17.826 1.00 94.94 139 LEU A N 1
ATOM 1014 C CA . LEU A 1 139 ? -4.450 -3.481 17.197 1.00 94.94 139 LEU A CA 1
ATOM 1015 C C . LEU A 1 139 ? -3.826 -2.103 17.419 1.00 94.94 139 LEU A C 1
ATOM 1017 O O . LEU A 1 139 ? -4.448 -1.069 17.177 1.00 94.94 139 LEU A O 1
ATOM 1021 N N . GLY A 1 140 ? -2.569 -2.091 17.861 1.00 96.19 140 GLY A N 1
ATOM 1022 C CA . GLY A 1 140 ? -1.743 -0.888 17.900 1.00 96.19 140 GLY A CA 1
ATOM 1023 C C . GLY A 1 140 ? -1.364 -0.441 16.488 1.00 96.19 140 GLY A C 1
ATOM 1024 O O . GLY A 1 140 ? -0.734 -1.196 15.741 1.00 96.19 140 GLY A O 1
ATOM 1025 N N . VAL A 1 141 ? -1.723 0.793 16.138 1.00 97.38 141 VAL A N 1
ATOM 1026 C CA . VAL A 1 141 ? -1.464 1.392 14.823 1.00 97.38 141 VAL A CA 1
ATOM 1027 C C . VAL A 1 141 ? -0.856 2.785 14.956 1.00 97.38 141 VAL A C 1
ATOM 1029 O O . VAL A 1 141 ? -1.081 3.473 15.948 1.00 97.38 141 VAL A O 1
ATOM 1032 N N . ASP A 1 142 ? -0.117 3.200 13.934 1.00 97.44 142 ASP A N 1
ATOM 1033 C CA . ASP A 1 142 ? 0.396 4.554 13.760 1.00 97.44 142 ASP A CA 1
ATOM 1034 C C . ASP A 1 142 ? -0.265 5.237 12.567 1.00 97.44 142 ASP A C 1
ATOM 1036 O O . ASP A 1 142 ? -0.499 4.629 11.519 1.00 97.44 142 ASP A O 1
ATOM 1040 N N . THR A 1 143 ? -0.516 6.536 12.704 1.00 97.62 143 THR A N 1
ATOM 1041 C CA . THR A 1 143 ? -0.952 7.373 11.590 1.00 97.62 143 THR A CA 1
ATOM 1042 C C . THR A 1 143 ? 0.225 7.709 10.689 1.00 97.62 143 THR A C 1
ATOM 1044 O O . THR A 1 143 ? 1.195 8.325 11.131 1.00 97.62 143 THR A O 1
ATOM 1047 N N . TYR A 1 144 ? 0.119 7.366 9.413 1.00 97.44 144 TYR A N 1
ATOM 1048 C CA . TYR A 1 144 ? 1.062 7.768 8.383 1.00 97.44 144 TYR A CA 1
ATOM 1049 C C . TYR A 1 144 ? 0.477 8.922 7.562 1.00 97.44 144 TYR A C 1
ATOM 1051 O O . TYR A 1 144 ? -0.609 8.793 7.002 1.00 97.44 144 TYR A O 1
ATOM 1059 N N . GLY A 1 145 ? 1.188 10.048 7.485 1.00 96.38 145 GLY A N 1
ATOM 1060 C CA . GLY A 1 145 ? 0.743 11.242 6.758 1.00 96.38 145 GLY A CA 1
ATOM 1061 C C . GLY A 1 145 ? -0.351 12.055 7.470 1.00 96.38 145 GLY A C 1
ATOM 1062 O O . GLY A 1 145 ? -0.617 11.888 8.659 1.00 96.38 145 GLY A O 1
ATOM 1063 N N . GLY A 1 146 ? -0.981 12.972 6.729 1.00 95.81 146 GLY A N 1
ATOM 1064 C CA . GLY A 1 146 ? -2.013 13.899 7.215 1.00 95.81 146 GLY A CA 1
ATOM 1065 C C . GLY A 1 146 ? -3.442 13.451 6.902 1.00 95.81 146 GLY A C 1
ATOM 1066 O O . GLY A 1 146 ? -4.209 14.220 6.332 1.00 95.81 146 GLY A O 1
ATOM 1067 N N . GLY A 1 147 ? -3.789 12.200 7.210 1.00 94.56 147 GLY A N 1
ATOM 1068 C CA . GLY A 1 147 ? -5.091 11.628 6.861 1.00 94.56 147 GLY A CA 1
ATOM 1069 C C . GLY A 1 147 ? -6.281 12.331 7.525 1.00 94.56 147 GLY A C 1
ATOM 1070 O O . GLY A 1 147 ? -6.200 12.822 8.653 1.00 94.56 147 GLY A O 1
ATOM 1071 N N . LEU A 1 148 ? -7.427 12.321 6.841 1.00 95.81 148 LEU A N 1
ATOM 1072 C CA . LEU A 1 148 ? -8.719 12.706 7.412 1.00 95.81 148 LEU A CA 1
ATOM 1073 C C . LEU A 1 148 ? -9.247 11.561 8.286 1.00 95.81 148 LEU A C 1
ATOM 1075 O O . LEU A 1 148 ? -10.129 10.808 7.883 1.00 95.81 148 LEU A O 1
ATOM 1079 N N . TRP A 1 149 ? -8.670 11.394 9.475 1.00 96.75 149 TRP A N 1
ATOM 1080 C CA . TRP A 1 149 ? -8.835 10.188 10.301 1.00 96.75 149 TRP A CA 1
ATOM 1081 C C . TRP A 1 149 ? -10.280 9.870 10.706 1.00 96.75 149 TRP A C 1
ATOM 1083 O O . TRP A 1 149 ? -10.603 8.707 10.910 1.00 96.75 149 TRP A O 1
ATOM 1093 N N . HIS A 1 150 ? -11.177 10.859 10.741 1.00 95.25 150 HIS A N 1
ATOM 1094 C CA . HIS A 1 150 ? -12.601 10.619 10.995 1.00 95.25 150 HIS A CA 1
ATOM 1095 C C . HIS A 1 150 ? -13.259 9.752 9.906 1.00 95.25 150 HIS A C 1
ATOM 1097 O O . HIS A 1 150 ? -14.203 9.028 10.186 1.00 95.25 150 HIS A O 1
ATOM 1103 N N . THR A 1 151 ? -12.738 9.775 8.674 1.00 96.56 151 THR A N 1
ATOM 1104 C CA . THR A 1 151 ? -13.269 8.985 7.544 1.00 96.56 151 THR A CA 1
ATOM 1105 C C . THR A 1 151 ? -12.954 7.487 7.628 1.00 96.56 151 THR A C 1
ATOM 1107 O O . THR A 1 151 ? -13.524 6.706 6.863 1.00 96.56 151 THR A O 1
ATOM 1110 N N . TRP A 1 152 ? -12.060 7.100 8.546 1.00 97.25 152 TRP A N 1
ATOM 1111 C CA . TRP A 1 152 ? -11.633 5.718 8.782 1.00 97.25 152 TRP A CA 1
ATOM 1112 C C . TRP A 1 152 ? -12.538 4.972 9.768 1.00 97.25 152 TRP A C 1
ATOM 1114 O O . TRP A 1 152 ? -12.486 3.744 9.824 1.00 97.25 152 TRP A O 1
ATOM 1124 N N . PHE A 1 153 ? -13.359 5.698 10.532 1.00 97.31 153 PHE A N 1
ATOM 1125 C CA . PHE A 1 153 ? -14.349 5.099 11.421 1.00 97.31 153 PHE A CA 1
ATOM 1126 C C . PHE A 1 153 ? -15.432 4.378 10.614 1.00 97.31 153 PHE A C 1
ATOM 1128 O O . PHE A 1 153 ? -15.796 4.807 9.518 1.00 97.31 153 PHE A O 1
ATOM 1135 N N . ASP A 1 154 ? -15.924 3.271 11.165 1.00 96.38 154 ASP A N 1
ATOM 1136 C CA . ASP A 1 154 ? -17.005 2.442 10.622 1.00 96.38 154 ASP A CA 1
ATOM 1137 C C . ASP A 1 154 ? -16.768 1.951 9.179 1.00 96.38 154 ASP A C 1
ATOM 1139 O O . ASP A 1 154 ? -17.703 1.650 8.434 1.00 96.38 154 ASP A O 1
ATOM 1143 N N . ARG A 1 155 ? -15.498 1.853 8.762 1.00 95.56 155 ARG A N 1
ATOM 1144 C CA . ARG A 1 155 ? -15.106 1.251 7.484 1.00 95.56 155 ARG A CA 1
ATOM 1145 C C . ARG A 1 155 ? -14.730 -0.220 7.674 1.00 95.56 155 ARG A C 1
ATOM 1147 O O . ARG A 1 155 ? -14.044 -0.537 8.645 1.00 95.56 155 ARG A O 1
ATOM 1154 N N . PRO A 1 156 ? -15.110 -1.111 6.741 1.00 94.06 156 PRO A N 1
ATOM 1155 C CA . PRO A 1 156 ? -14.502 -2.430 6.658 1.00 94.06 156 PRO A CA 1
ATOM 1156 C C . PRO A 1 156 ? -13.049 -2.282 6.198 1.00 94.06 156 PRO A C 1
ATOM 1158 O O . PRO A 1 156 ? -12.786 -1.698 5.144 1.00 94.06 156 PRO A O 1
ATOM 1161 N N . LEU A 1 157 ? -12.110 -2.785 6.995 1.00 94.25 157 LEU A N 1
ATOM 1162 C CA . LEU A 1 157 ? -10.679 -2.625 6.763 1.00 94.25 157 LEU A CA 1
ATOM 1163 C C . LEU A 1 157 ? -10.009 -4.006 6.662 1.00 94.25 157 LEU A C 1
ATOM 1165 O O . LEU A 1 157 ? -10.111 -4.817 7.578 1.00 94.25 157 LEU A O 1
ATOM 1169 N N . GLY A 1 158 ? -9.330 -4.279 5.546 1.00 93.38 158 GLY A N 1
ATOM 1170 C CA . GLY A 1 158 ? -8.446 -5.444 5.357 1.00 93.38 158 GLY A CA 1
ATOM 1171 C C . GLY A 1 158 ? -6.973 -5.029 5.366 1.00 93.38 158 GLY A C 1
ATOM 1172 O O . GLY A 1 158 ? -6.710 -3.839 5.357 1.00 93.38 158 GLY A O 1
ATOM 1173 N N . PHE A 1 159 ? -6.002 -5.945 5.364 1.00 93.06 159 PHE A N 1
ATOM 1174 C CA . PHE A 1 159 ? -4.561 -5.622 5.428 1.00 93.06 159 PHE A CA 1
ATOM 1175 C C . PHE A 1 159 ? -3.876 -5.709 4.061 1.00 93.06 159 PHE A C 1
ATOM 1177 O O . PHE A 1 159 ? -4.168 -6.598 3.273 1.00 93.06 159 PHE A O 1
ATOM 1184 N N . ALA A 1 160 ? -2.899 -4.849 3.789 1.00 95.19 160 ALA A N 1
ATOM 1185 C CA . ALA A 1 160 ? -2.088 -4.901 2.577 1.00 95.19 160 ALA A CA 1
ATOM 1186 C C . ALA A 1 160 ? -0.667 -4.414 2.848 1.00 95.19 160 ALA A C 1
ATOM 1188 O O . ALA A 1 160 ? -0.454 -3.310 3.345 1.00 95.19 160 ALA A O 1
ATOM 1189 N N . GLY A 1 161 ? 0.335 -5.215 2.514 1.00 94.69 161 GLY A N 1
ATOM 1190 C CA . GLY A 1 161 ? 1.672 -4.983 3.022 1.00 94.69 161 GLY A CA 1
ATOM 1191 C C . GLY A 1 161 ? 2.747 -5.894 2.474 1.00 94.69 161 GLY A C 1
ATOM 1192 O O . GLY A 1 161 ? 2.545 -6.605 1.494 1.00 94.69 161 GLY A O 1
ATOM 1193 N N . LYS A 1 162 ? 3.899 -5.847 3.140 1.00 93.56 162 LYS A N 1
ATOM 1194 C CA . LYS A 1 162 ? 5.027 -6.744 2.903 1.00 93.56 162 LYS A CA 1
ATOM 1195 C C . LYS A 1 162 ? 5.445 -7.410 4.208 1.00 93.56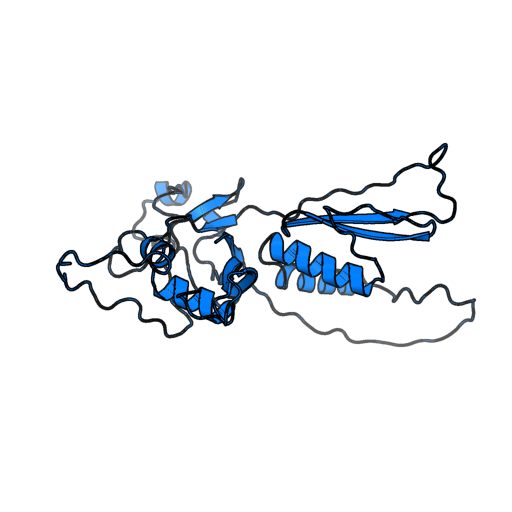 162 LYS A C 1
ATOM 1197 O O . LYS A 1 162 ? 5.522 -6.754 5.260 1.00 93.56 162 LYS A O 1
ATOM 1202 N N . VAL A 1 163 ? 5.730 -8.699 4.117 1.00 92.62 163 VAL A N 1
ATOM 1203 C CA . VAL 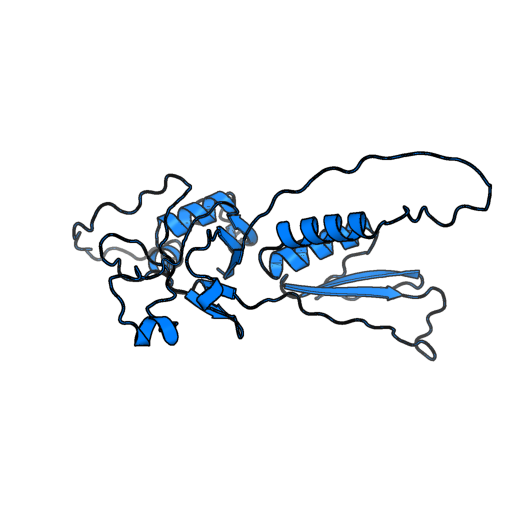A 1 163 ? 6.299 -9.517 5.185 1.00 92.62 163 VAL A CA 1
ATOM 1204 C C . VAL A 1 163 ? 7.657 -10.042 4.750 1.00 92.62 163 VAL A C 1
ATOM 1206 O O . VAL A 1 163 ? 7.921 -10.173 3.558 1.00 92.62 163 VAL A O 1
ATOM 1209 N N . VAL A 1 164 ? 8.523 -10.290 5.725 1.00 90.81 164 VAL A N 1
ATOM 1210 C CA . VAL A 1 164 ? 9.801 -10.967 5.511 1.00 90.81 164 VAL A CA 1
ATOM 1211 C C . VAL A 1 164 ? 9.660 -12.306 6.206 1.00 90.81 164 VAL A C 1
ATOM 1213 O O . VAL A 1 164 ? 9.385 -12.312 7.404 1.00 90.81 164 VAL A O 1
ATOM 1216 N N . VAL A 1 165 ? 9.787 -13.388 5.449 1.00 89.38 16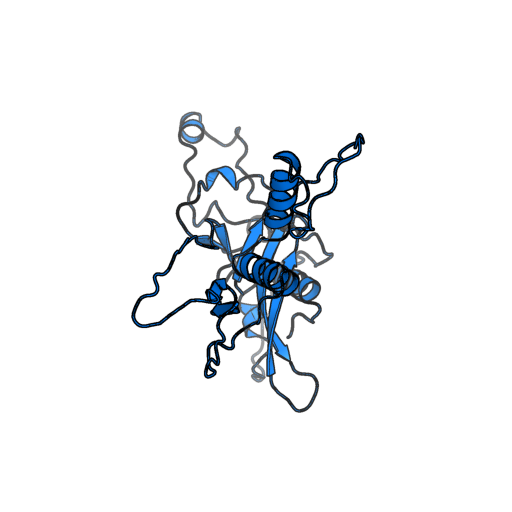5 VAL A N 1
ATOM 1217 C CA . VAL A 1 165 ? 9.658 -14.760 5.942 1.00 89.38 165 VAL A CA 1
ATOM 1218 C C . VAL A 1 165 ? 11.021 -15.433 5.926 1.00 89.38 165 VAL A C 1
ATOM 1220 O O . VAL A 1 165 ? 11.815 -15.236 5.000 1.00 89.38 165 VAL A O 1
ATOM 1223 N N . ALA A 1 166 ? 11.303 -16.222 6.956 1.00 85.94 166 ALA A N 1
ATOM 1224 C CA . ALA A 1 166 ? 12.487 -17.060 7.002 1.00 85.94 166 ALA A CA 1
ATOM 1225 C C . ALA A 1 166 ? 12.231 -18.363 6.233 1.00 85.94 166 ALA A C 1
ATOM 1227 O O . ALA A 1 166 ? 11.370 -19.175 6.593 1.00 85.94 166 ALA A O 1
ATOM 1228 N N . ASN A 1 167 ? 13.016 -18.599 5.184 1.00 78.94 167 ASN A N 1
ATOM 1229 C CA . ASN A 1 167 ? 13.054 -19.895 4.536 1.00 78.94 167 ASN A CA 1
ATOM 1230 C C . ASN A 1 167 ? 13.907 -20.848 5.382 1.00 78.94 167 ASN A C 1
ATOM 1232 O O . ASN A 1 167 ? 15.103 -20.639 5.578 1.00 78.94 167 ASN A O 1
ATOM 1236 N N . ARG A 1 168 ? 13.243 -21.868 5.921 1.00 70.69 168 ARG A N 1
ATOM 1237 C CA . ARG A 1 168 ? 13.792 -22.932 6.767 1.00 70.69 168 ARG A CA 1
ATOM 1238 C C . ARG A 1 168 ? 13.767 -24.300 6.074 1.00 70.69 168 ARG A C 1
ATOM 1240 O O . ARG A 1 168 ? 14.049 -25.308 6.716 1.00 70.69 168 ARG A O 1
ATOM 1247 N N . ASP A 1 169 ? 13.419 -24.359 4.786 1.00 61.94 169 ASP A N 1
ATOM 1248 C CA . ASP A 1 169 ? 13.354 -25.622 4.049 1.00 61.94 169 ASP A CA 1
ATOM 1249 C C . ASP A 1 169 ? 14.765 -26.008 3.578 1.00 61.94 169 ASP A C 1
ATOM 1251 O O . ASP A 1 169 ? 15.226 -25.594 2.518 1.00 61.94 169 ASP A O 1
ATOM 1255 N N . GLY A 1 170 ? 15.470 -26.810 4.384 1.00 58.09 170 GLY A N 1
ATOM 1256 C CA . GLY A 1 170 ? 16.784 -27.372 4.047 1.00 58.09 170 GLY A CA 1
ATOM 1257 C C . GLY A 1 170 ? 17.978 -26.663 4.702 1.00 58.09 170 GLY A C 1
ATOM 1258 O O . GLY A 1 170 ? 17.865 -26.092 5.782 1.00 58.09 170 GLY A O 1
ATOM 1259 N N . LYS A 1 171 ? 19.161 -26.770 4.077 1.00 55.53 171 LYS A N 1
ATOM 1260 C CA . LYS A 1 171 ? 20.437 -26.220 4.590 1.00 55.53 171 LYS A CA 1
ATOM 1261 C C . LYS A 1 171 ? 20.623 -24.717 4.338 1.00 55.53 171 LYS A C 1
ATOM 1263 O O . LYS A 1 171 ? 21.566 -24.147 4.882 1.00 55.53 171 LYS A O 1
ATOM 1268 N N . ASP A 1 172 ? 19.754 -24.091 3.548 1.00 58.03 172 ASP A N 1
ATOM 1269 C CA . ASP A 1 172 ? 19.877 -22.683 3.180 1.00 58.03 172 ASP A CA 1
ATOM 1270 C C . ASP A 1 172 ? 18.968 -21.815 4.053 1.00 58.03 172 ASP A C 1
ATOM 1272 O O . ASP A 1 172 ? 17.745 -21.825 3.926 1.00 58.03 172 ASP A O 1
ATOM 1276 N N . TYR A 1 173 ? 19.592 -21.051 4.948 1.00 70.25 173 TYR A N 1
ATOM 1277 C CA . TYR A 1 173 ? 18.930 -20.025 5.746 1.00 70.25 173 TYR A CA 1
ATOM 1278 C C . TYR A 1 173 ? 18.782 -18.760 4.893 1.00 70.25 173 TYR A C 1
ATOM 1280 O O . TYR A 1 173 ? 19.754 -18.039 4.663 1.00 70.25 173 TYR A O 1
ATOM 1288 N N . GLY A 1 174 ? 17.576 -18.506 4.387 1.00 82.69 174 GLY A N 1
ATOM 1289 C CA . GLY A 1 174 ? 17.280 -17.357 3.526 1.00 82.69 174 GLY A CA 1
ATOM 1290 C C . GLY A 1 174 ? 16.157 -16.488 4.081 1.00 82.69 174 GLY A C 1
ATOM 1291 O O . GLY A 1 174 ? 15.263 -16.985 4.759 1.00 82.69 174 GLY A O 1
ATOM 1292 N N . LEU A 1 175 ? 16.180 -15.190 3.773 1.00 88.25 175 LEU A N 1
ATOM 1293 C CA . LEU A 1 175 ? 15.044 -14.294 3.992 1.00 88.25 175 LEU A CA 1
ATOM 1294 C C . LEU A 1 175 ? 14.382 -14.002 2.649 1.00 88.25 175 LEU A C 1
ATOM 1296 O O . LEU A 1 175 ? 15.059 -13.638 1.689 1.00 88.25 175 LEU A O 1
ATOM 1300 N N . GLU A 1 176 ? 13.065 -14.139 2.595 1.00 89.44 176 GLU A N 1
ATOM 1301 C CA . GLU A 1 176 ? 12.266 -13.846 1.411 1.00 89.44 176 GLU A CA 1
ATOM 1302 C C . GLU A 1 176 ? 11.249 -12.755 1.748 1.00 89.44 176 GLU A C 1
ATOM 1304 O O . GLU A 1 176 ? 10.602 -12.786 2.795 1.00 89.44 176 GLU A O 1
ATOM 1309 N N . GLU A 1 177 ? 11.090 -11.776 0.862 1.00 91.12 177 GLU A N 1
ATOM 1310 C CA . GLU A 1 177 ? 10.029 -10.785 0.994 1.00 91.12 177 GLU A CA 1
ATOM 1311 C C . GLU A 1 177 ? 8.779 -11.237 0.238 1.00 91.12 177 GLU A C 1
ATOM 1313 O O . GLU A 1 177 ? 8.842 -11.522 -0.957 1.00 91.12 177 GLU A O 1
ATOM 1318 N N . ARG A 1 178 ? 7.621 -11.228 0.904 1.00 92.88 178 ARG A N 1
ATOM 1319 C CA . ARG A 1 178 ? 6.327 -11.533 0.282 1.00 92.88 178 ARG A CA 1
ATOM 1320 C C . ARG A 1 178 ? 5.354 -10.383 0.432 1.00 92.88 178 ARG A C 1
ATOM 1322 O O . ARG A 1 178 ? 5.258 -9.756 1.490 1.00 92.88 178 ARG A O 1
ATOM 1329 N N . LEU A 1 179 ? 4.613 -10.113 -0.637 1.00 95.25 179 LEU A N 1
ATOM 1330 C CA . LEU A 1 179 ? 3.470 -9.213 -0.585 1.00 95.25 179 LEU A CA 1
ATOM 1331 C C . LEU A 1 179 ? 2.275 -9.962 -0.015 1.00 95.25 179 LEU A C 1
ATOM 1333 O O . LEU A 1 179 ? 1.983 -11.079 -0.428 1.00 95.25 179 LEU A O 1
ATOM 1337 N N . VAL A 1 180 ? 1.600 -9.330 0.936 1.00 94.50 180 VAL A N 1
ATOM 1338 C CA . VAL A 1 180 ? 0.445 -9.900 1.626 1.00 94.50 180 VAL A CA 1
ATOM 1339 C C . VAL A 1 180 ? -0.721 -8.955 1.475 1.00 94.50 180 VAL A C 1
ATOM 1341 O O . VAL A 1 180 ? -0.590 -7.756 1.743 1.00 94.50 180 VAL A O 1
ATOM 1344 N N . ARG A 1 181 ? -1.870 -9.504 1.087 1.00 93.19 181 ARG A N 1
ATOM 1345 C CA . ARG A 1 181 ? -3.125 -8.770 1.015 1.00 93.19 181 ARG A CA 1
ATOM 1346 C C . ARG A 1 181 ? -4.279 -9.627 1.518 1.00 93.19 181 ARG A C 1
ATOM 1348 O O . ARG A 1 181 ? -4.647 -10.609 0.889 1.00 93.19 181 ARG A O 1
ATOM 1355 N N . VAL A 1 182 ? -4.886 -9.179 2.605 1.00 92.00 182 VAL A N 1
ATOM 1356 C CA . VAL A 1 182 ? -6.152 -9.672 3.142 1.00 92.00 182 VAL A CA 1
ATOM 1357 C C . VAL A 1 182 ? -7.219 -8.681 2.693 1.00 92.00 182 VAL A C 1
ATOM 1359 O O . VAL A 1 182 ? -7.336 -7.598 3.262 1.00 92.00 182 VAL A O 1
ATOM 1362 N N . ALA A 1 183 ? -7.919 -8.998 1.602 1.00 85.25 183 ALA A N 1
ATOM 1363 C CA . ALA A 1 183 ? -8.928 -8.105 1.029 1.00 85.25 183 ALA A CA 1
ATOM 1364 C C . ALA A 1 183 ? -10.236 -8.101 1.833 1.00 85.25 183 ALA A C 1
ATOM 1366 O O . ALA A 1 183 ? -10.946 -7.094 1.825 1.00 85.25 183 ALA A O 1
ATOM 1367 N N . ASP A 1 184 ? -10.531 -9.202 2.527 1.00 86.81 184 ASP A N 1
ATOM 1368 C CA . ASP A 1 184 ? -11.729 -9.315 3.346 1.00 86.81 184 ASP A CA 1
ATOM 1369 C C . ASP A 1 184 ? -11.646 -8.415 4.589 1.00 86.81 184 ASP A C 1
ATOM 1371 O O . ASP A 1 184 ? -10.554 -8.199 5.131 1.00 86.81 184 ASP A O 1
ATOM 1375 N N . PRO A 1 185 ? -12.785 -7.874 5.063 1.00 88.44 185 PRO A N 1
ATOM 1376 C CA . PRO A 1 185 ? -12.813 -7.016 6.240 1.00 88.44 185 PRO A CA 1
ATOM 1377 C C . PRO A 1 185 ? -12.319 -7.768 7.480 1.00 88.44 185 PRO A C 1
ATOM 1379 O O . PRO A 1 185 ? -13.009 -8.629 8.021 1.00 88.44 185 PRO A O 1
ATOM 1382 N N . ALA A 1 186 ? -11.121 -7.427 7.945 1.00 90.75 186 ALA A N 1
ATOM 1383 C CA . ALA A 1 186 ? -10.482 -8.068 9.087 1.00 90.75 186 ALA A CA 1
ATOM 1384 C C . ALA A 1 186 ? -10.546 -7.217 10.360 1.00 90.75 186 ALA A C 1
ATOM 1386 O O . ALA A 1 186 ? -10.425 -7.737 11.474 1.00 90.75 186 ALA A O 1
ATOM 1387 N N . CYS A 1 187 ? -10.748 -5.909 10.214 1.00 93.44 187 CYS A N 1
ATOM 1388 C CA . CYS A 1 187 ? -10.918 -4.994 11.326 1.00 93.44 187 CYS A CA 1
ATOM 1389 C C . CYS A 1 187 ? -11.873 -3.841 11.002 1.00 93.44 187 CYS A C 1
ATOM 1391 O O . CYS A 1 187 ? -12.223 -3.574 9.850 1.00 93.44 187 CYS A O 1
ATOM 1393 N N . VAL A 1 188 ? -12.295 -3.159 12.061 1.00 95.50 188 VAL A N 1
ATOM 1394 C CA . VAL A 1 188 ? -13.118 -1.949 12.008 1.00 95.50 188 VAL A CA 1
ATOM 1395 C C . VAL A 1 188 ? -12.683 -1.007 13.124 1.00 95.50 188 VAL A C 1
ATOM 1397 O O . VAL A 1 188 ? -12.265 -1.451 14.192 1.00 95.50 188 VAL A O 1
ATOM 1400 N N . ILE A 1 189 ? -12.770 0.301 12.894 1.00 96.62 189 ILE A N 1
ATOM 1401 C CA . ILE A 1 189 ? -12.625 1.309 13.951 1.00 96.62 189 ILE A CA 1
ATOM 1402 C C . ILE A 1 189 ? -14.037 1.784 14.290 1.00 96.62 189 ILE A C 1
ATOM 1404 O O . ILE A 1 189 ? -14.572 2.614 13.556 1.00 96.62 189 ILE A O 1
ATOM 1408 N N . PRO A 1 190 ? -14.683 1.227 15.325 1.00 95.12 190 PRO A N 1
ATOM 1409 C CA . PRO A 1 190 ? -16.070 1.549 15.614 1.00 95.12 190 PRO A CA 1
ATOM 1410 C C . PRO A 1 190 ? -16.189 2.961 16.183 1.00 95.12 190 PRO A C 1
ATOM 1412 O O . PRO A 1 190 ? -15.408 3.374 17.044 1.00 95.12 190 PRO A O 1
ATOM 1415 N N . ASN A 1 191 ? -17.196 3.692 15.726 1.00 94.94 191 ASN A N 1
ATOM 1416 C CA . ASN A 1 191 ? -17.565 4.968 16.311 1.00 94.94 191 ASN A CA 1
ATOM 1417 C C . ASN A 1 191 ? -18.338 4.773 17.622 1.00 94.94 191 ASN A C 1
ATOM 1419 O O . ASN A 1 191 ? -19.017 3.764 17.835 1.00 94.94 191 ASN A O 1
ATOM 1423 N N . LEU A 1 192 ? -18.246 5.757 18.517 1.00 94.19 192 LEU A N 1
ATOM 1424 C CA . LEU A 1 192 ? -19.032 5.746 19.742 1.00 94.19 192 LEU A CA 1
ATOM 1425 C C . LEU A 1 192 ? -20.485 6.099 19.411 1.00 94.19 192 LEU A C 1
ATOM 1427 O O . LEU A 1 192 ? -20.758 7.056 18.686 1.00 94.19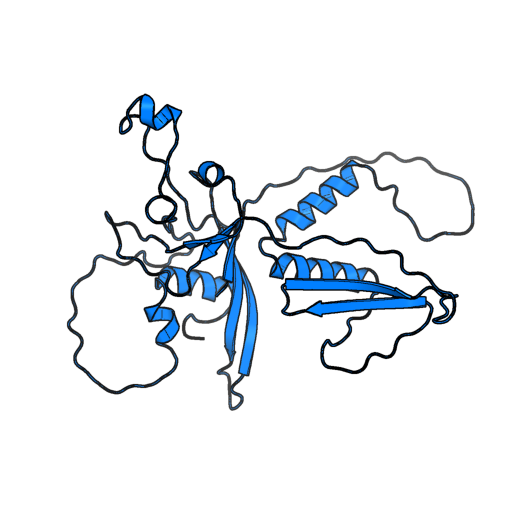 192 LEU A O 1
ATOM 1431 N N . ALA A 1 193 ? -21.429 5.338 19.968 1.00 94.94 193 ALA A N 1
ATOM 1432 C CA . ALA A 1 193 ? -22.847 5.593 19.762 1.00 94.94 193 ALA A CA 1
ATOM 1433 C C . ALA A 1 193 ? -23.218 7.031 20.157 1.00 94.94 193 ALA A C 1
ATOM 1435 O O . ALA A 1 193 ? -22.864 7.506 21.237 1.00 94.94 193 ALA A O 1
ATOM 1436 N N . ILE A 1 194 ? -24.013 7.690 19.311 1.00 95.19 194 ILE A N 1
ATOM 1437 C CA . ILE A 1 194 ? -24.403 9.097 19.474 1.00 95.19 194 ILE A CA 1
ATOM 1438 C C . ILE A 1 194 ? -25.032 9.396 20.848 1.00 95.19 194 ILE A C 1
ATOM 1440 O O . ILE A 1 194 ? -24.814 10.465 21.413 1.00 95.19 194 ILE A O 1
ATOM 1444 N N . HIS A 1 195 ? -25.765 8.432 21.409 1.00 96.81 195 HIS A N 1
ATOM 1445 C CA . HIS A 1 195 ? -26.436 8.514 22.709 1.00 96.81 195 HIS A CA 1
ATOM 1446 C C . HIS A 1 195 ? -25.466 8.661 23.891 1.00 96.81 195 HIS A C 1
ATOM 1448 O O . HIS A 1 195 ? -25.857 9.162 24.938 1.00 96.81 195 HIS A O 1
ATOM 1454 N N . LEU A 1 196 ? -24.211 8.233 23.722 1.00 95.62 196 LEU A N 1
ATOM 1455 C CA . LEU A 1 196 ? -23.156 8.287 24.739 1.00 95.62 196 LEU A CA 1
ATOM 1456 C C . LEU A 1 196 ? -22.267 9.530 24.596 1.00 95.62 196 LEU A C 1
ATOM 1458 O O . LEU A 1 196 ? -21.195 9.590 25.187 1.00 95.62 196 LEU A O 1
ATOM 1462 N N . THR A 1 197 ? -22.693 10.500 23.787 1.00 92.31 197 THR A N 1
ATOM 1463 C CA . THR A 1 197 ? -21.962 11.747 23.536 1.00 92.31 197 THR A CA 1
ATOM 1464 C C . THR A 1 197 ? -22.865 12.947 23.797 1.00 92.31 197 THR A C 1
ATOM 1466 O O . THR A 1 197 ? -24.083 12.897 23.595 1.00 92.31 197 THR A O 1
ATOM 1469 N N . THR A 1 198 ? -22.268 14.043 24.240 1.00 93.81 198 THR A N 1
ATOM 1470 C CA . THR A 1 198 ? -22.919 15.351 24.375 1.00 93.81 198 THR A CA 1
ATOM 1471 C C . THR A 1 198 ? -23.097 16.023 23.008 1.00 93.81 198 THR A C 1
ATOM 1473 O O . THR A 1 198 ? -22.520 15.603 22.003 1.00 93.81 198 THR A O 1
ATOM 1476 N N . ALA A 1 199 ? -23.921 17.072 22.925 1.00 92.94 199 ALA A N 1
ATOM 1477 C CA . ALA A 1 199 ? -24.123 17.793 21.665 1.00 92.94 199 ALA A CA 1
ATOM 1478 C C . ALA A 1 199 ? -22.836 18.488 21.185 1.00 92.94 199 ALA A C 1
ATOM 1480 O O . ALA A 1 199 ? -22.548 18.512 19.986 1.00 92.94 199 ALA A O 1
ATOM 1481 N N . GLU A 1 200 ? -22.049 18.998 22.126 1.00 93.50 200 GLU A N 1
ATOM 1482 C CA . GLU A 1 200 ? -20.781 19.684 21.914 1.00 93.50 200 GLU A CA 1
ATOM 1483 C C . GLU A 1 200 ? -19.713 18.728 21.364 1.00 93.50 200 GLU A C 1
ATOM 1485 O O . GLU A 1 200 ? -19.064 19.040 20.364 1.00 93.50 200 GLU A O 1
ATOM 1490 N N . GLU A 1 201 ? -19.582 17.533 21.949 1.00 90.69 201 GLU A N 1
ATOM 1491 C CA . GLU A 1 201 ? -18.645 16.498 21.486 1.00 90.69 201 GLU A CA 1
ATOM 1492 C C . GLU A 1 201 ? -18.949 16.056 20.053 1.00 90.69 201 GLU A C 1
ATOM 1494 O O . GLU A 1 201 ? -18.039 15.943 19.228 1.00 90.69 201 GLU A O 1
ATOM 1499 N N . ARG A 1 202 ? -20.233 15.882 19.718 1.00 89.62 202 ARG A N 1
ATOM 1500 C CA . ARG A 1 202 ? -20.660 15.528 18.355 1.00 89.62 202 ARG A CA 1
ATOM 1501 C C . ARG A 1 202 ? -20.316 16.596 17.336 1.00 89.62 202 ARG A C 1
ATOM 1503 O O . ARG A 1 202 ? -19.920 16.270 16.222 1.00 89.62 202 ARG A O 1
ATOM 1510 N N . LYS A 1 203 ? -20.468 17.867 17.713 1.00 90.25 203 LYS A N 1
ATOM 1511 C CA . LYS A 1 203 ? -20.149 18.999 16.841 1.00 90.25 203 LYS A CA 1
ATOM 1512 C C . LYS A 1 203 ? -18.648 19.095 16.565 1.00 90.25 203 LYS A C 1
ATOM 1514 O O . LYS A 1 203 ? -18.267 19.457 15.457 1.00 90.25 203 LYS A O 1
ATOM 1519 N N . ALA A 1 204 ? -17.811 18.793 17.557 1.00 89.81 204 ALA A N 1
ATOM 1520 C CA . ALA A 1 204 ? -16.358 18.848 17.415 1.00 89.81 204 ALA A CA 1
ATOM 1521 C C . ALA A 1 204 ? -15.770 17.609 16.718 1.00 89.81 204 ALA A C 1
ATOM 1523 O O . ALA A 1 204 ? -14.752 17.730 16.040 1.00 89.81 204 ALA A O 1
ATOM 1524 N N . PHE A 1 205 ? -16.382 16.432 16.911 1.00 87.62 205 PHE A N 1
ATOM 1525 C CA . PHE A 1 205 ? -15.864 15.122 16.490 1.0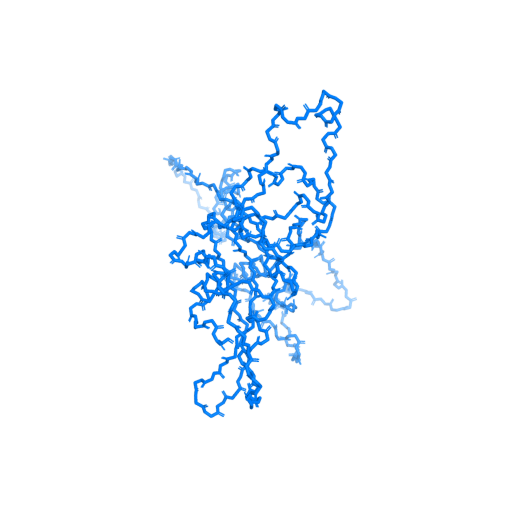0 87.62 205 PHE A CA 1
ATOM 1526 C C . PHE A 1 205 ? -14.358 14.962 16.776 1.00 87.62 205 PHE A C 1
ATOM 1528 O O . PHE A 1 205 ? -13.555 14.564 15.930 1.00 87.62 205 PHE A O 1
ATOM 1535 N N . ALA A 1 206 ? -13.961 15.337 17.992 1.00 91.62 206 ALA A N 1
ATOM 1536 C CA . ALA A 1 206 ? -12.585 15.230 18.444 1.00 91.62 206 ALA A CA 1
ATOM 1537 C C . ALA A 1 206 ? -12.330 13.826 19.001 1.00 91.62 206 ALA A C 1
ATOM 1539 O O . ALA A 1 206 ? -13.074 13.338 19.849 1.00 91.62 206 ALA A O 1
ATOM 1540 N N . PHE A 1 207 ? -11.253 13.189 18.550 1.00 94.00 207 PHE A N 1
ATOM 1541 C CA . PHE A 1 207 ? -10.814 11.896 19.063 1.00 94.00 207 PHE A CA 1
ATOM 1542 C C . PHE A 1 207 ? -9.293 11.845 19.171 1.00 94.00 207 PHE A C 1
ATOM 1544 O O . PHE A 1 207 ? -8.547 12.486 18.426 1.00 94.00 207 PHE A O 1
ATOM 1551 N N . ASN A 1 208 ? -8.824 11.047 20.118 1.00 95.44 208 ASN A N 1
ATOM 1552 C CA . ASN A 1 208 ? -7.424 10.786 20.353 1.00 95.44 208 ASN A CA 1
ATOM 1553 C C . ASN A 1 208 ? -6.923 9.688 19.398 1.00 95.44 208 ASN A C 1
ATOM 1555 O O . ASN A 1 208 ? -7.408 8.557 19.409 1.00 95.44 208 ASN A O 1
ATOM 1559 N N . LYS A 1 209 ? -5.914 10.015 18.586 1.00 95.88 209 LYS A N 1
ATOM 1560 C CA . LYS A 1 209 ? -5.348 9.098 17.581 1.00 95.88 209 LYS A CA 1
ATOM 1561 C C . LYS A 1 209 ? -4.678 7.860 18.185 1.00 95.88 209 LYS A C 1
ATOM 1563 O O . LYS A 1 209 ? -4.597 6.841 17.518 1.00 95.88 209 LYS A O 1
ATOM 1568 N N . GLU A 1 210 ? -4.206 7.938 19.426 1.00 94.25 210 GLU A N 1
ATOM 1569 C CA . GLU A 1 210 ? -3.547 6.825 20.110 1.00 94.25 210 GLU A CA 1
ATOM 1570 C C . GLU A 1 210 ? -4.561 5.844 20.700 1.00 94.25 210 GLU A C 1
ATOM 1572 O O . GLU A 1 210 ? -4.390 4.631 20.600 1.00 94.25 210 GLU A O 1
ATOM 1577 N N . THR A 1 211 ? -5.607 6.353 21.352 1.00 93.12 211 THR A N 1
ATOM 1578 C CA . THR A 1 211 ? -6.512 5.522 22.158 1.00 93.12 211 THR A CA 1
ATOM 1579 C C . THR A 1 211 ? -7.832 5.200 21.468 1.00 93.12 211 THR A C 1
ATOM 1581 O O . THR A 1 211 ? -8.401 4.151 21.759 1.00 93.12 211 THR A O 1
ATOM 1584 N N . GLN A 1 212 ? -8.305 6.054 20.554 1.00 94.88 212 GLN A N 1
ATOM 1585 C CA . GLN A 1 212 ? -9.624 5.939 19.913 1.00 94.88 212 GLN A CA 1
ATOM 1586 C C . GLN A 1 212 ? -9.557 5.585 18.419 1.00 94.88 212 GLN A C 1
ATOM 1588 O O . GLN A 1 212 ? -10.588 5.293 17.829 1.00 94.88 212 GLN A O 1
ATOM 1593 N N . LEU A 1 213 ? -8.365 5.556 17.810 1.00 95.88 213 LEU A N 1
ATOM 1594 C CA . LEU A 1 213 ? -8.163 5.127 16.414 1.00 95.88 213 LEU A CA 1
ATOM 1595 C C . LEU A 1 213 ? -7.679 3.670 16.299 1.00 95.88 213 LEU A C 1
ATOM 1597 O O . LEU A 1 213 ? -7.213 3.245 15.245 1.00 95.88 213 LEU A O 1
ATOM 1601 N N . ARG A 1 214 ? -7.743 2.908 17.397 1.00 95.00 214 ARG A N 1
ATOM 1602 C CA . ARG A 1 214 ? -7.308 1.508 17.447 1.00 95.00 214 ARG A CA 1
ATOM 1603 C C . ARG A 1 214 ? -8.361 0.615 16.789 1.00 95.00 214 ARG A C 1
ATOM 1605 O O . ARG A 1 214 ? -9.474 0.543 17.314 1.00 95.00 214 ARG A O 1
ATOM 1612 N N . PRO A 1 215 ? -8.033 -0.093 15.696 1.00 95.62 215 PRO A N 1
ATOM 1613 C CA . PRO A 1 215 ? -8.965 -1.026 15.086 1.00 95.62 215 PRO A CA 1
ATOM 1614 C C . PRO A 1 215 ? -9.265 -2.186 16.032 1.00 95.62 215 PRO A C 1
ATOM 1616 O O . PRO A 1 215 ? -8.360 -2.718 16.682 1.00 95.62 215 PRO A O 1
ATOM 1619 N N . VAL A 1 216 ? -10.527 -2.596 16.070 1.00 94.44 216 VAL A N 1
ATOM 1620 C CA . VAL A 1 216 ? -10.957 -3.871 16.637 1.00 94.44 216 VAL A CA 1
ATOM 1621 C C . VAL A 1 216 ? -10.759 -4.936 15.565 1.00 94.44 216 VAL A C 1
ATOM 1623 O O . VAL A 1 216 ? -11.251 -4.792 14.447 1.00 94.44 216 VAL A O 1
ATOM 1626 N N . PHE A 1 217 ? -10.000 -5.976 15.891 1.00 92.00 217 PHE A N 1
ATOM 1627 C CA . PHE A 1 217 ? -9.765 -7.119 15.019 1.00 92.00 217 PHE A CA 1
ATOM 1628 C C . PHE A 1 217 ? -10.915 -8.114 15.171 1.00 92.00 217 PHE A C 1
ATOM 1630 O O . PHE A 1 217 ? -11.218 -8.551 16.281 1.00 92.00 217 PHE A O 1
ATOM 1637 N N . CYS A 1 218 ? -11.564 -8.444 14.056 1.00 78.69 218 CYS A N 1
ATOM 1638 C CA . CYS A 1 218 ? -12.805 -9.219 14.047 1.00 78.69 218 CYS A CA 1
ATOM 1639 C C . CYS A 1 218 ? -12.626 -10.661 13.554 1.00 78.69 218 CYS A C 1
ATOM 1641 O O . CYS A 1 218 ? -13.536 -11.450 13.757 1.00 78.69 218 CYS A O 1
ATOM 1643 N N . SER A 1 219 ? -11.462 -11.008 12.986 1.00 63.50 219 SER A N 1
ATOM 1644 C CA . SER A 1 219 ? -11.131 -12.312 12.381 1.00 63.50 219 SER A CA 1
ATOM 1645 C C . SER A 1 219 ? -12.148 -12.815 11.332 1.00 63.50 219 SER A C 1
ATOM 1647 O O . SER A 1 219 ? -13.206 -13.327 11.688 1.00 63.50 219 SER A O 1
ATOM 1649 N N . PRO A 1 220 ? -11.835 -12.741 10.025 1.00 52.28 220 PRO A N 1
ATOM 1650 C CA . PRO A 1 220 ? -12.618 -13.413 8.988 1.00 52.28 220 PRO A CA 1
ATOM 1651 C C . PRO A 1 220 ? -12.215 -14.892 8.791 1.00 52.28 220 PRO A C 1
ATOM 1653 O O . PRO A 1 220 ? -12.986 -15.655 8.217 1.00 52.28 220 PRO A O 1
ATOM 1656 N N . CYS A 1 221 ? -11.048 -15.321 9.297 1.00 44.03 221 CYS A N 1
ATOM 1657 C CA . CYS A 1 221 ? -10.400 -16.599 8.958 1.00 44.03 221 CYS A CA 1
ATOM 1658 C C . CYS A 1 221 ? -10.290 -17.568 10.144 1.00 44.03 221 CYS A C 1
ATOM 1660 O O . CYS A 1 221 ? -9.185 -17.952 10.494 1.00 44.03 221 CYS A O 1
ATOM 1662 N N . GLY A 1 222 ? -11.384 -17.942 10.819 1.00 44.16 222 GLY A N 1
ATOM 1663 C CA . GLY A 1 222 ? -11.401 -19.086 11.760 1.00 44.16 222 GLY A CA 1
ATOM 1664 C C . GLY A 1 222 ? -10.420 -19.063 12.954 1.00 44.16 222 GLY A C 1
ATOM 1665 O O . GLY A 1 222 ? -10.449 -19.980 13.770 1.00 44.16 222 GLY A O 1
ATOM 1666 N N . ALA A 1 223 ? -9.581 -18.032 13.080 1.00 46.09 223 ALA A N 1
ATOM 1667 C CA . ALA A 1 223 ? -8.584 -17.883 14.119 1.00 46.09 223 ALA A CA 1
ATOM 1668 C C . ALA A 1 223 ? -9.309 -17.677 15.440 1.00 46.09 223 ALA A C 1
ATOM 1670 O O . ALA A 1 223 ? -10.201 -16.822 15.534 1.00 46.09 223 ALA A O 1
ATOM 1671 N N . SER A 1 224 ? -8.940 -18.457 16.457 1.00 48.88 224 SER A N 1
ATOM 1672 C CA . SER A 1 224 ? -9.541 -18.322 17.775 1.00 48.88 224 SER A CA 1
ATOM 1673 C C . SER A 1 224 ? -9.264 -16.912 18.290 1.00 48.88 224 SER A C 1
ATOM 1675 O O . SER A 1 224 ? -8.135 -16.571 18.646 1.00 48.88 224 SER A O 1
ATOM 1677 N N . LEU A 1 225 ? -10.298 -16.071 18.325 1.00 53.56 225 LEU A N 1
ATOM 1678 C CA . LEU A 1 225 ? -10.297 -14.861 19.134 1.00 53.56 225 LEU A CA 1
ATOM 1679 C C . LEU A 1 225 ? -10.148 -15.362 20.569 1.00 53.56 225 LEU A C 1
ATOM 1681 O O . LEU A 1 225 ? -11.090 -15.944 21.100 1.00 53.56 225 LEU A O 1
ATOM 1685 N N . GLY A 1 226 ? -8.927 -15.278 21.106 1.00 48.84 226 GLY A N 1
ATOM 1686 C CA . GLY A 1 226 ? -8.496 -16.027 22.285 1.00 48.84 226 GLY A CA 1
ATOM 1687 C C . GLY A 1 226 ? -9.585 -16.163 23.347 1.00 48.84 226 GLY A C 1
ATOM 1688 O O . GLY A 1 226 ? -10.137 -15.166 23.818 1.00 48.84 226 GLY A O 1
ATOM 1689 N N . ALA A 1 227 ? -9.882 -17.410 23.720 1.00 38.59 227 ALA A N 1
ATOM 1690 C CA . ALA A 1 227 ? -10.618 -17.695 24.940 1.00 38.59 227 ALA A CA 1
ATOM 1691 C C . ALA A 1 227 ? -9.916 -16.977 26.105 1.00 38.59 227 ALA A C 1
ATOM 1693 O O . ALA A 1 227 ? -8.688 -16.887 26.132 1.00 38.59 227 ALA A O 1
ATOM 1694 N N . GLY A 1 228 ? -10.707 -16.408 27.017 1.00 35.75 228 GLY A N 1
ATOM 1695 C CA . GLY A 1 228 ? -10.227 -15.556 28.102 1.00 35.75 228 GLY A CA 1
ATOM 1696 C C . GLY A 1 228 ? -8.977 -16.099 28.797 1.00 35.75 228 GLY A C 1
ATOM 1697 O O . GLY A 1 228 ? -8.860 -17.294 29.053 1.00 35.75 228 GLY A O 1
ATOM 1698 N N . VAL A 1 229 ? -8.056 -15.183 29.096 1.00 32.84 229 VAL A N 1
ATOM 1699 C CA . VAL A 1 229 ? -6.815 -15.416 29.838 1.00 32.84 229 VAL A CA 1
ATOM 1700 C C . VAL A 1 229 ? -7.099 -16.260 31.085 1.00 32.84 229 VAL A C 1
ATOM 1702 O O . VAL A 1 229 ? -7.609 -15.745 32.078 1.00 32.84 229 VAL A O 1
ATOM 1705 N N . GLN A 1 230 ? -6.749 -17.546 31.052 1.00 26.02 230 GLN A N 1
ATOM 1706 C CA . GLN A 1 230 ? -6.365 -18.254 32.265 1.00 26.02 230 GLN A CA 1
ATOM 1707 C C . GLN A 1 230 ? -4.865 -18.041 32.439 1.00 26.02 230 GLN A C 1
ATOM 1709 O O . GLN A 1 230 ? -4.068 -18.310 31.544 1.00 26.02 230 GLN A O 1
ATOM 1714 N N . SER A 1 231 ? -4.502 -17.468 33.580 1.00 27.36 231 SER A N 1
ATOM 1715 C CA . SER A 1 231 ? -3.129 -17.237 34.003 1.00 27.36 231 SER A CA 1
ATOM 1716 C C . SER A 1 231 ? -2.395 -18.569 34.150 1.00 27.36 231 SER A C 1
ATOM 1718 O O . SER A 1 231 ? -2.577 -19.266 35.145 1.00 27.36 231 SER A O 1
ATOM 1720 N N . THR A 1 232 ? -1.557 -18.919 33.180 1.00 24.89 232 THR A N 1
ATOM 1721 C CA . THR A 1 232 ? -0.538 -19.957 33.351 1.00 24.89 232 THR A CA 1
ATOM 1722 C C . THR A 1 232 ? 0.792 -19.288 33.665 1.00 24.89 232 THR A C 1
ATOM 1724 O O . THR A 1 232 ? 1.345 -18.560 32.840 1.00 24.89 232 THR A O 1
ATOM 1727 N N . GLU A 1 233 ? 1.275 -19.504 34.886 1.00 25.30 233 GLU A N 1
ATOM 1728 C CA . GLU A 1 233 ? 2.604 -19.104 35.343 1.00 25.30 233 GLU A CA 1
ATOM 1729 C C . GLU A 1 233 ? 3.687 -19.782 34.483 1.00 25.30 233 GLU A C 1
ATOM 1731 O O . GLU A 1 233 ? 3.684 -21.001 34.309 1.00 25.30 233 GLU A O 1
ATOM 1736 N N . CYS A 1 234 ? 4.622 -18.998 33.938 1.00 25.03 234 CYS A N 1
ATOM 1737 C CA . CYS A 1 234 ? 5.771 -19.522 33.198 1.00 25.03 234 CYS A CA 1
ATOM 1738 C C . CYS A 1 234 ? 6.924 -19.842 34.154 1.00 25.03 234 CYS A C 1
ATOM 1740 O O . CYS A 1 234 ? 7.497 -18.944 34.772 1.00 25.03 234 CYS A O 1
ATOM 1742 N N . SER A 1 235 ? 7.308 -21.117 34.206 1.00 25.47 235 SER A N 1
ATOM 1743 C CA . SER A 1 235 ? 8.602 -21.547 34.745 1.00 25.47 235 SER A CA 1
ATOM 1744 C C . SER A 1 235 ? 9.718 -21.282 33.718 1.00 25.47 235 SER A C 1
ATOM 1746 O O . SER A 1 235 ? 9.474 -21.432 32.518 1.00 25.47 235 SER A O 1
ATOM 1748 N N . PRO A 1 236 ? 10.937 -20.896 34.139 1.00 32.16 236 PRO A N 1
ATOM 1749 C CA . PRO A 1 236 ? 12.015 -20.539 33.222 1.00 32.16 236 PRO A CA 1
ATOM 1750 C C . PRO A 1 236 ? 12.762 -21.790 32.732 1.00 32.16 236 PRO A C 1
ATOM 1752 O O . PRO A 1 236 ? 13.444 -22.454 33.509 1.00 32.16 236 PRO A O 1
ATOM 1755 N N . GLY A 1 237 ? 12.655 -22.093 31.436 1.00 28.45 237 GLY A N 1
ATOM 1756 C CA . GLY A 1 237 ? 13.398 -23.169 30.778 1.00 28.45 237 GLY A CA 1
ATOM 1757 C C . GLY A 1 237 ? 13.806 -22.798 29.350 1.00 28.45 237 GLY A C 1
ATOM 1758 O O . GLY A 1 237 ? 12.948 -22.595 28.502 1.00 28.45 237 GLY A O 1
ATOM 1759 N N . GLU A 1 238 ? 15.123 -22.687 29.160 1.00 28.83 238 GLU A N 1
ATOM 1760 C CA . GLU A 1 238 ? 15.946 -22.777 27.939 1.00 28.83 238 GLU A CA 1
ATOM 1761 C C . GLU A 1 238 ? 15.519 -22.024 26.658 1.00 28.83 238 GLU A C 1
ATOM 1763 O O . GLU A 1 238 ? 14.583 -22.362 25.939 1.00 28.83 238 GLU A O 1
ATOM 1768 N N . ALA A 1 239 ? 16.315 -20.998 26.336 1.00 35.88 239 ALA A N 1
ATOM 1769 C CA . ALA A 1 239 ? 16.191 -20.145 25.164 1.00 35.88 239 ALA A CA 1
ATOM 1770 C C . ALA A 1 239 ? 16.602 -20.866 23.867 1.00 35.88 239 ALA A C 1
ATOM 1772 O O . ALA A 1 239 ? 17.787 -21.016 23.572 1.00 35.88 239 ALA A O 1
ATOM 1773 N N . ALA A 1 240 ? 15.612 -21.230 23.053 1.00 31.95 240 ALA A N 1
ATOM 1774 C CA . ALA A 1 240 ? 15.783 -21.452 21.621 1.00 31.95 240 ALA A CA 1
ATOM 1775 C C . ALA A 1 240 ? 15.351 -20.180 20.869 1.00 31.95 240 ALA A C 1
ATOM 1777 O O . ALA A 1 240 ? 14.168 -19.840 20.799 1.00 31.95 240 ALA A O 1
ATOM 1778 N N . GLU A 1 241 ? 16.317 -19.432 20.337 1.00 45.47 241 GLU A N 1
ATOM 1779 C CA . GLU A 1 241 ? 16.060 -18.230 19.544 1.00 45.47 241 GLU A CA 1
ATOM 1780 C C . GLU A 1 241 ? 15.406 -18.572 18.187 1.00 45.47 241 GLU A C 1
ATOM 1782 O O . GLU A 1 241 ? 15.839 -19.486 17.491 1.00 45.47 241 GLU A O 1
ATOM 1787 N N . SER A 1 242 ? 14.412 -17.762 17.785 1.00 46.66 242 SER A N 1
ATOM 1788 C CA . SER A 1 242 ? 13.936 -17.513 16.400 1.00 46.66 242 SER A CA 1
ATOM 1789 C C . SER A 1 242 ? 12.481 -17.823 15.975 1.00 46.66 242 SER A C 1
ATOM 1791 O O . SER A 1 242 ? 12.166 -17.484 14.841 1.00 46.66 242 SER A O 1
ATOM 1793 N N . PRO A 1 243 ? 11.542 -18.316 16.809 1.00 49.22 243 PRO A N 1
ATOM 1794 C CA . PRO A 1 243 ? 10.097 -18.163 16.515 1.00 49.22 243 PRO A CA 1
ATOM 1795 C C . PRO A 1 243 ? 9.392 -17.109 17.395 1.00 49.22 243 PRO A C 1
ATOM 1797 O O . PRO A 1 243 ? 8.332 -16.597 17.046 1.00 49.22 243 PRO A O 1
ATOM 1800 N N . LEU A 1 244 ? 9.979 -16.734 18.541 1.00 53.91 244 LEU A N 1
ATOM 1801 C CA . LEU A 1 244 ? 9.271 -15.968 19.579 1.00 53.91 244 LEU A CA 1
ATOM 1802 C C . LEU A 1 244 ? 9.044 -14.478 19.272 1.00 53.91 244 LEU A C 1
ATOM 1804 O O . LEU A 1 244 ? 8.129 -13.875 19.828 1.00 53.91 244 LEU A O 1
ATOM 1808 N N . ILE A 1 245 ? 9.860 -13.834 18.433 1.00 61.22 245 ILE A N 1
ATOM 1809 C CA . ILE A 1 245 ? 9.868 -12.361 18.391 1.00 61.22 245 ILE A CA 1
ATOM 1810 C C . ILE A 1 245 ? 8.565 -11.784 17.812 1.00 61.22 245 ILE A C 1
ATOM 1812 O O . ILE A 1 245 ? 8.073 -10.776 18.322 1.00 61.22 245 ILE A O 1
ATOM 1816 N N . ALA A 1 246 ? 7.982 -12.402 16.780 1.00 62.50 246 ALA A N 1
ATOM 1817 C CA . ALA A 1 246 ? 6.725 -11.931 16.193 1.00 62.50 246 ALA A CA 1
ATOM 1818 C C . ALA A 1 246 ? 5.511 -12.233 17.093 1.00 62.50 246 ALA A C 1
ATOM 1820 O O . ALA A 1 246 ? 4.674 -11.351 17.292 1.00 62.50 246 ALA A O 1
ATOM 1821 N N . ALA A 1 247 ? 5.460 -13.422 17.706 1.00 65.75 247 ALA A N 1
ATOM 1822 C CA . ALA A 1 247 ? 4.411 -13.836 18.650 1.00 65.75 247 ALA A CA 1
ATOM 1823 C C . ALA A 1 247 ? 4.356 -12.960 19.919 1.00 65.75 247 ALA A C 1
ATOM 1825 O O . ALA A 1 247 ? 3.293 -12.691 20.483 1.00 65.75 247 ALA A O 1
ATOM 1826 N N . LEU A 1 248 ? 5.507 -12.431 20.347 1.00 74.12 248 LEU A N 1
ATOM 1827 C CA . LEU A 1 248 ? 5.571 -11.448 21.431 1.00 74.12 248 LEU A CA 1
ATOM 1828 C C . LEU A 1 248 ? 5.057 -10.059 21.011 1.00 74.12 248 LEU A C 1
ATOM 1830 O O . LEU A 1 248 ? 4.615 -9.280 21.855 1.00 74.12 248 LEU A O 1
ATOM 1834 N N . ARG A 1 249 ? 5.110 -9.734 19.715 1.00 86.94 249 ARG A N 1
ATOM 1835 C CA . ARG A 1 249 ? 4.804 -8.404 19.160 1.00 86.94 249 ARG A CA 1
ATOM 1836 C C . ARG A 1 249 ? 3.361 -8.231 18.707 1.00 86.94 249 ARG A C 1
ATOM 1838 O O . ARG A 1 249 ? 2.855 -7.105 18.724 1.00 86.94 249 ARG A O 1
ATOM 1845 N N . HIS A 1 250 ? 2.712 -9.312 18.294 1.00 91.06 250 HIS A N 1
ATOM 1846 C CA . HIS A 1 250 ? 1.404 -9.301 17.643 1.00 91.06 250 HIS A CA 1
ATOM 1847 C C . HIS A 1 250 ? 0.455 -10.320 18.296 1.00 91.06 250 HIS A C 1
ATOM 1849 O O . HIS A 1 250 ? 0.884 -11.189 19.048 1.00 91.06 250 HIS A O 1
ATOM 1855 N N . HIS A 1 251 ? -0.854 -10.177 18.073 1.00 90.19 251 HIS A N 1
ATOM 1856 C CA . HIS A 1 251 ? -1.822 -11.198 18.491 1.00 90.19 251 HIS A CA 1
ATOM 1857 C C . HIS A 1 251 ? -1.738 -12.414 17.559 1.00 90.19 251 HIS A C 1
ATOM 1859 O O . HIS A 1 251 ? -1.555 -12.233 16.357 1.00 90.19 251 HIS A O 1
ATOM 1865 N N . ASP A 1 252 ? -1.937 -13.620 18.091 1.00 88.44 252 ASP A N 1
ATOM 1866 C CA . ASP A 1 252 ? -1.756 -14.869 17.334 1.00 88.44 252 ASP A CA 1
ATOM 1867 C C . ASP A 1 252 ? -2.692 -14.942 16.122 1.00 88.44 252 ASP A C 1
ATOM 1869 O O . ASP A 1 252 ? -2.232 -15.147 15.005 1.00 88.44 252 ASP A O 1
ATOM 1873 N N . GLY A 1 253 ? -3.971 -14.586 16.292 1.00 87.19 253 GLY A N 1
ATOM 1874 C CA . GLY A 1 253 ? -4.919 -14.546 15.172 1.00 87.19 253 GLY A CA 1
ATOM 1875 C C . GLY A 1 253 ? -4.567 -13.533 14.069 1.00 87.19 253 GLY A C 1
ATOM 1876 O O . GLY A 1 253 ? -4.975 -13.704 12.923 1.00 87.19 253 GLY A O 1
ATOM 1877 N N . LEU A 1 254 ? -3.782 -12.490 14.374 1.00 90.38 254 LEU A N 1
ATOM 1878 C CA . LEU A 1 254 ? -3.246 -11.601 13.337 1.00 90.38 254 LEU A CA 1
ATOM 1879 C C . LEU A 1 254 ? -2.105 -12.279 12.572 1.00 90.38 254 LEU A C 1
ATOM 1881 O O . LEU A 1 254 ? -2.037 -12.148 11.353 1.00 90.38 254 LEU A O 1
ATOM 1885 N N . LEU A 1 255 ? -1.213 -12.975 13.281 1.00 90.12 255 LEU A N 1
ATOM 1886 C CA . LEU A 1 255 ? -0.106 -13.706 12.667 1.00 90.12 255 LEU A CA 1
ATOM 1887 C C . LEU A 1 255 ? -0.619 -14.838 11.781 1.00 90.12 255 LEU A C 1
ATOM 1889 O O . LEU A 1 255 ? -0.148 -14.960 10.660 1.00 90.12 255 LEU A O 1
ATOM 1893 N N . GLU A 1 256 ? -1.619 -15.592 12.235 1.00 89.38 256 GLU A N 1
ATOM 1894 C CA . GLU A 1 256 ? -2.279 -16.641 11.451 1.00 89.38 256 GLU A CA 1
ATOM 1895 C C . GLU A 1 256 ? -2.889 -16.080 10.163 1.00 89.38 256 GLU A C 1
ATOM 1897 O O . GLU A 1 256 ? -2.574 -16.559 9.078 1.00 89.38 256 GLU A O 1
ATOM 1902 N N . CYS A 1 257 ? -3.675 -15.003 10.264 1.00 89.56 257 CYS A N 1
ATOM 1903 C CA . CYS A 1 257 ? -4.296 -14.339 9.113 1.00 89.56 257 CYS A CA 1
ATOM 1904 C C . CYS A 1 257 ? -3.255 -13.841 8.090 1.00 89.56 257 CYS A C 1
ATOM 1906 O O . CYS A 1 257 ? -3.411 -13.995 6.878 1.00 89.56 257 CYS A O 1
ATOM 1908 N N . VAL A 1 258 ? -2.151 -13.267 8.572 1.00 91.12 258 VAL A N 1
ATOM 1909 C CA . VAL A 1 258 ? -1.043 -12.816 7.722 1.00 91.12 258 VAL A CA 1
ATOM 1910 C C . VAL A 1 258 ? -0.294 -13.990 7.095 1.00 91.12 258 VAL A C 1
ATOM 1912 O O . VAL A 1 258 ? 0.072 -13.911 5.924 1.00 91.12 258 VAL A O 1
ATOM 1915 N N . ALA A 1 259 ? -0.039 -15.046 7.865 1.00 90.19 259 ALA A N 1
ATOM 1916 C CA . ALA A 1 259 ? 0.701 -16.222 7.429 1.00 90.19 259 ALA A CA 1
ATOM 1917 C C . ALA A 1 259 ? -0.081 -17.007 6.370 1.00 90.19 259 ALA A C 1
ATOM 1919 O O . ALA A 1 259 ? 0.483 -17.358 5.334 1.00 90.19 259 ALA A O 1
ATOM 1920 N N . GLU A 1 260 ? -1.392 -17.167 6.565 1.00 90.75 260 GLU A N 1
ATOM 1921 C CA . GLU A 1 260 ? -2.311 -17.731 5.575 1.00 90.75 260 GLU A CA 1
ATOM 1922 C C . GLU A 1 260 ? -2.252 -16.935 4.266 1.00 90.75 260 GLU A C 1
ATOM 1924 O O . GLU A 1 260 ? -1.985 -17.498 3.203 1.00 90.75 260 GLU A O 1
ATOM 1929 N N . ALA A 1 261 ? -2.388 -15.608 4.340 1.00 90.81 261 ALA A N 1
ATOM 1930 C CA . ALA A 1 261 ? -2.316 -14.742 3.165 1.00 90.81 261 ALA A CA 1
ATOM 1931 C C . ALA A 1 261 ? -0.914 -14.690 2.517 1.00 90.81 261 ALA A C 1
ATOM 1933 O O . ALA A 1 261 ? -0.788 -14.318 1.350 1.00 90.81 261 ALA A O 1
ATOM 1934 N N . ALA A 1 262 ? 0.137 -15.069 3.247 1.00 91.00 262 ALA A N 1
ATOM 1935 C CA . ALA A 1 262 ? 1.502 -15.226 2.742 1.00 91.00 262 ALA A CA 1
ATOM 1936 C C . ALA A 1 262 ? 1.814 -16.651 2.234 1.00 91.00 262 ALA A C 1
ATOM 1938 O O . ALA A 1 262 ? 2.890 -16.870 1.660 1.00 91.00 262 ALA A O 1
ATOM 1939 N N . GLY A 1 263 ? 0.916 -17.618 2.452 1.00 90.00 263 GLY A N 1
ATOM 1940 C CA . GLY A 1 263 ? 1.127 -19.031 2.134 1.00 90.00 263 GLY A CA 1
ATOM 1941 C C . GLY A 1 263 ? 2.257 -19.682 2.943 1.00 90.00 263 GLY A C 1
ATOM 1942 O O . GLY A 1 263 ? 3.018 -20.477 2.390 1.00 90.00 263 GLY A O 1
ATOM 1943 N N . VAL A 1 264 ? 2.424 -19.307 4.216 1.00 88.56 264 VAL A N 1
ATOM 1944 C CA . VAL A 1 264 ? 3.426 -19.874 5.145 1.00 88.56 264 VAL A CA 1
ATOM 1945 C C . VAL A 1 264 ? 2.800 -20.206 6.502 1.00 88.56 264 VAL A C 1
ATOM 1947 O O . VAL A 1 264 ? 1.670 -19.815 6.779 1.00 88.56 264 VAL A O 1
ATOM 1950 N N . SER A 1 265 ? 3.527 -20.917 7.369 1.00 85.31 265 SER A N 1
ATOM 1951 C CA . SER A 1 265 ? 3.148 -21.037 8.782 1.00 85.31 265 SER A CA 1
ATOM 1952 C C . SER A 1 265 ? 3.547 -19.779 9.560 1.00 85.31 265 SER A C 1
ATOM 1954 O O . SER A 1 265 ? 4.519 -19.114 9.211 1.00 85.31 265 SER A O 1
ATOM 1956 N N . ALA A 1 266 ? 2.828 -19.472 10.644 1.00 82.94 266 ALA A N 1
ATOM 1957 C CA . ALA A 1 266 ? 3.078 -18.289 11.478 1.00 82.94 266 ALA A CA 1
ATOM 1958 C C . ALA A 1 266 ? 4.453 -18.286 12.185 1.00 82.94 266 ALA A C 1
ATOM 1960 O O . ALA A 1 266 ? 4.872 -17.261 12.718 1.00 82.94 266 ALA A O 1
ATOM 1961 N N . GLU A 1 267 ? 5.150 -19.426 12.197 1.00 77.56 267 GLU A N 1
ATOM 1962 C CA . GLU A 1 267 ? 6.496 -19.583 12.763 1.00 77.56 267 GLU A CA 1
ATOM 1963 C C . GLU A 1 267 ? 7.625 -19.150 11.807 1.00 77.56 267 GLU A C 1
ATOM 1965 O O . GLU A 1 267 ? 8.784 -19.095 12.233 1.00 77.56 267 GLU A O 1
ATOM 1970 N N . ARG A 1 268 ? 7.313 -18.906 10.525 1.00 74.69 268 ARG A N 1
ATOM 1971 C CA . ARG A 1 268 ? 8.264 -18.488 9.478 1.00 74.69 268 ARG A CA 1
ATOM 1972 C C . ARG A 1 268 ? 8.239 -16.980 9.264 1.00 74.69 268 ARG A C 1
ATOM 1974 O O . ARG A 1 268 ? 9.327 -16.441 8.961 1.00 74.69 268 ARG A O 1
#

InterPro domains:
  IPR001948 Peptidase M18 [PF02127] (45-267)
  IPR001948 Peptidase M18 [PR00932] (110-126)
  IPR001948 Peptidase M18 [PR00932] (144-164)
  IPR001948 Peptidase M18 [PR00932] (183-200)
  IPR001948 Peptidase M18 [PTHR28570] (37-267)
  IPR023358 Peptidase M18, domain 2 [G3DSA:2.30.250.10] (123-268)

Secondary structure (DSSP, 8-state):
-EEEEE----------------------------HHHHHHHHHHHHHH-SSHHHHHHHHHHHHHHTTPEEPPTTS-----TT-EEEEEETTTEEEEEE--TT--TTT---------S---EEEEEEEEE---BTTBEEEEEEEESS--GGGGTT--EEEEEEEEEEE-SSS--EEEEEEEEEEEEEEE-PPPPGGGS-HHHHHHT---TTTTSPPEE--SS-----------PPP------SSHHHHHHS-HHHHHHHHHHHTS-TT-

Foldseek 3Di:
DWKWWDAADDDDDDDDDDDDDDDDDDPDDPDPCDPVNVVVVVNVLVRQDRFLLSNLVVVVVVCVVVPADEDDPPDDDDDDAQHKYKYDDPSRDMDTDGHHNPDDPVDDDDDDDDDHSGDWGWIFDQQQADDDDPLFGWGFTDTDPDDPLVVQAPDQIWIWDKDWDFDPPPDDTDIDIFTFTDNGRQWHQYDDDPVPDDPVCVVVVDDDCGPRSIITGDQPDPDPSDDDDDDDDDDDDDDDDQQVSSVNRDPPSVLCNRQVRRVHDSSD

Sequence (268 aa):
FVASLGSALLGATAVRSSRRRGAARPLRHHRPCTAYALSDDFLAFVNCTGSPAHTTAEAKRRLMEAGFDELSEGGPWTLKRGGRYFVTQSGTSFCAFAVGGAFSAAAGGVVMAAAHTDSPCLKLRPYSKVPSKAGTVQLGVDTYGGGLWHTWFDRPLGFAGKVVVANRDGKDYGLEERLVRVADPACVIPNLAIHLTTAEERKAFAFNKETQLRPVFCSPCGASLGAGVQSTECSPGEAAESPLIAALRHHDGLLECVAEAAGVSAER

Organism: NCBI:txid327968

Radius of gyration: 24.42 Å; chains: 1; bounding box: 52×47×80 Å

pLDDT: mean 79.79, std 23.9, range [24.89, 98.38]